Protein AF-A0A212CEM4-F1 (afdb_monomer_lite)

pLDDT: mean 80.7, std 15.98, range [30.23, 95.88]

Sequence (208 aa):
YLFATYIAPSATLDIGLQQEKKREIYMKIPPPFEDLFDAAEEYILLLLLEPWTKMIKSDQVAYRKVELVEETRQLDSTYLRKLQALHKETVFKKAEDTTCEIGTGISPLPHVSKKTEYWNMVPEEYRHFNFNELLNNKLEFEHFRQFLEAHSSSMDLMCWTDIEQFRRITYRDRKQREAKSIYIKNKYLNKKYFFGPNSPASVSQQDQ

Foldseek 3Di:
DCLQQAQDPPHPNHPPQDPVLSVQLVVCVVVPDPCSCVSVVVSVCVVVVVVVVVVVVVVVVVVVPDDPDDDPDDPPDPVVVVVVVVVVVVVVVVVVPPDDDDDDDDDPDPVPPVVVVVLVVDPPVCNPPDVVNCVVDPVSVVVVLVVCVVVVNNLVVVLVVLVVVLVPDDPVPVVVNVVSVVVSCVSAVDCVECVDPPHPDDPVRSVD

InterPro domains:
  IPR016137 RGS domain [PF00615] (130-191)
  IPR016137 RGS domain [PS50132] (130-189)
  IPR036305 RGS domain superfamily [SSF48097] (2-59)
  IPR036305 RGS domain superfamily [SSF48097] (128-206)
  IPR042651 Regulator of G-protein signaling 22 [PTHR46583] (1-208)
  IPR044926 RGS, subdomain 2 [G3DSA:1.10.167.10] (109-208)

Organism: Cervus elaphus hippelaphus (NCBI:txid46360)

Structure (mmCIF, N/CA/C/O backbone):
data_AF-A0A212CEM4-F1
#
_entry.id   AF-A0A212CEM4-F1
#
loop_
_atom_site.group_PDB
_atom_site.id
_atom_site.type_symbol
_atom_site.label_atom_id
_atom_site.label_alt_id
_atom_site.label_comp_id
_atom_site.label_asym_id
_atom_site.label_entity_id
_atom_site.label_seq_id
_atom_site.pdbx_PDB_ins_code
_atom_site.Cartn_x
_atom_site.Cartn_y
_atom_site.Cartn_z
_atom_site.occupancy
_atom_site.B_iso_or_equiv
_atom_site.auth_seq_id
_atom_site.auth_comp_id
_atom_site.auth_asym_id
_atom_site.auth_atom_id
_atom_site.pdbx_PDB_model_num
ATOM 1 N N . TYR A 1 1 ? -12.930 15.207 23.885 1.00 81.62 1 TYR A N 1
ATOM 2 C CA . TYR A 1 1 ? -13.939 15.274 22.807 1.00 81.62 1 TYR A CA 1
ATOM 3 C C . TYR A 1 1 ? -14.682 13.945 22.678 1.00 81.62 1 TYR A C 1
ATOM 5 O O . TYR A 1 1 ? -15.837 13.911 23.069 1.00 81.62 1 TYR A O 1
ATOM 13 N N . LEU A 1 2 ? -14.016 12.844 22.288 1.00 89.38 2 LEU A N 1
ATOM 14 C CA . LEU A 1 2 ? -14.616 11.499 22.149 1.00 89.38 2 LEU A CA 1
ATOM 15 C C . LEU A 1 2 ? -15.500 11.069 23.331 1.00 89.38 2 LEU A C 1
ATOM 17 O O . LEU A 1 2 ? -16.671 10.756 23.135 1.00 89.38 2 LEU A O 1
ATOM 21 N N . PHE A 1 3 ? -14.969 11.136 24.558 1.00 90.00 3 PHE A N 1
ATOM 22 C CA . PHE A 1 3 ? -15.723 10.756 25.753 1.00 90.00 3 PHE A CA 1
ATOM 23 C C . PHE A 1 3 ? -17.047 11.527 25.889 1.00 90.00 3 PHE A C 1
ATOM 25 O O . PHE A 1 3 ? -18.098 10.917 26.022 1.00 90.00 3 PHE A O 1
ATOM 32 N N . ALA A 1 4 ? -17.022 12.858 25.795 1.00 91.88 4 ALA A N 1
ATOM 33 C CA . ALA A 1 4 ? -18.210 13.694 25.983 1.00 91.88 4 ALA A CA 1
ATOM 34 C C . ALA A 1 4 ? -19.277 13.492 24.893 1.00 91.88 4 ALA A C 1
ATOM 36 O O . ALA A 1 4 ? -20.466 13.585 25.178 1.00 91.88 4 ALA A O 1
ATOM 37 N N . THR A 1 5 ? -18.857 13.225 23.656 1.00 93.44 5 THR A N 1
ATOM 38 C CA . THR A 1 5 ? -19.769 13.123 22.510 1.00 93.44 5 THR A CA 1
ATOM 39 C C . THR A 1 5 ? -20.410 11.744 22.377 1.00 93.44 5 THR A C 1
ATOM 41 O O . THR A 1 5 ? -21.567 11.680 21.972 1.00 93.44 5 THR A O 1
ATOM 44 N N . TYR A 1 6 ? -19.686 10.673 22.727 1.00 93.38 6 TYR A N 1
ATOM 45 C CA . TYR A 1 6 ? -20.083 9.296 22.393 1.00 93.38 6 TYR A CA 1
ATOM 46 C C . TYR A 1 6 ? -20.185 8.335 23.587 1.00 93.38 6 TYR A C 1
ATOM 48 O O . TYR A 1 6 ? -20.784 7.274 23.448 1.00 93.38 6 TYR A O 1
ATOM 56 N N . ILE A 1 7 ? -19.581 8.651 24.740 1.00 92.12 7 ILE A N 1
ATOM 57 C CA . ILE A 1 7 ? -19.388 7.681 25.842 1.00 92.12 7 ILE A CA 1
ATOM 58 C C . ILE A 1 7 ? -20.007 8.168 27.153 1.00 92.12 7 ILE A C 1
ATOM 60 O O . ILE A 1 7 ? -20.498 7.362 27.942 1.00 92.12 7 ILE A O 1
ATOM 64 N N . ALA A 1 8 ? -19.985 9.475 27.410 1.00 90.50 8 ALA A N 1
ATOM 65 C CA . ALA A 1 8 ? -20.529 10.062 28.621 1.00 90.50 8 ALA A CA 1
ATOM 66 C C . ALA A 1 8 ? -22.009 9.669 28.798 1.00 90.50 8 ALA A C 1
ATOM 68 O O . ALA A 1 8 ? -22.726 9.537 27.810 1.00 90.50 8 ALA A O 1
ATOM 69 N N . PRO A 1 9 ? -22.512 9.539 30.038 1.00 84.88 9 PRO A N 1
ATOM 70 C CA . PRO A 1 9 ? -23.913 9.175 30.277 1.00 84.88 9 PRO A CA 1
ATOM 71 C C . PRO A 1 9 ? -24.939 10.115 29.620 1.00 84.88 9 PRO A C 1
ATOM 73 O O . PRO A 1 9 ? -26.068 9.712 29.374 1.00 84.88 9 PRO A O 1
ATOM 76 N N . SER A 1 10 ? -24.541 11.357 29.332 1.00 86.19 10 SER A N 1
ATOM 77 C CA . SER A 1 10 ? -25.356 12.378 28.659 1.00 86.19 10 SER A CA 1
ATOM 78 C C . SER A 1 10 ? -24.856 12.690 27.240 1.00 86.19 10 SER A C 1
ATOM 80 O O . SER A 1 10 ? -25.072 13.792 26.737 1.00 86.19 10 SER A O 1
ATOM 82 N N . ALA A 1 11 ? -24.122 11.763 26.622 1.00 91.38 11 ALA A N 1
ATOM 83 C CA . ALA A 1 11 ? -23.600 11.908 25.271 1.00 91.38 11 ALA A CA 1
ATOM 84 C C . ALA A 1 11 ? -24.742 12.065 24.256 1.00 91.38 11 ALA A C 1
ATOM 86 O O . ALA A 1 11 ? -25.707 11.303 24.257 1.00 91.38 11 ALA A O 1
ATOM 87 N N . THR A 1 12 ? -24.623 13.047 23.361 1.00 92.00 12 THR A N 1
ATOM 88 C CA . THR A 1 12 ? -25.621 13.291 22.307 1.00 92.00 12 THR A CA 1
ATOM 89 C C . THR A 1 12 ? -25.618 12.209 21.233 1.00 92.00 12 THR A C 1
ATOM 91 O O . THR A 1 12 ? -26.638 11.989 20.588 1.00 92.00 12 THR A O 1
ATOM 94 N N . LEU A 1 13 ? -24.478 11.545 21.036 1.00 92.31 13 LEU A N 1
ATOM 95 C CA . LEU A 1 13 ? -24.280 10.460 20.079 1.00 92.31 13 LEU A CA 1
ATOM 96 C C . LEU A 1 13 ? -23.829 9.194 20.820 1.00 92.31 13 LEU A C 1
ATOM 98 O O . LEU A 1 13 ? -22.853 8.560 20.431 1.00 92.31 13 LEU A O 1
ATOM 102 N N . ASP A 1 14 ? -24.495 8.862 21.929 1.00 91.94 14 ASP A N 1
ATOM 103 C CA . ASP A 1 14 ? -24.143 7.695 22.739 1.00 91.94 14 ASP A CA 1
ATOM 104 C C . ASP A 1 14 ? -24.150 6.409 21.900 1.00 91.94 14 ASP A C 1
ATOM 106 O O . ASP A 1 14 ? -25.160 6.043 21.299 1.00 91.94 14 ASP A O 1
ATOM 110 N N . ILE A 1 15 ? -23.016 5.707 21.887 1.00 92.06 15 ILE A N 1
ATOM 111 C CA . ILE A 1 15 ? -22.874 4.432 21.175 1.00 92.06 15 ILE A CA 1
ATOM 112 C C . ILE A 1 15 ? -23.587 3.281 21.899 1.00 92.06 15 ILE A C 1
ATOM 114 O O . ILE A 1 15 ? -23.760 2.208 21.329 1.00 92.06 15 ILE A O 1
ATOM 118 N N . GLY A 1 16 ? -24.007 3.480 23.152 1.00 91.19 16 GLY A N 1
ATOM 119 C CA . GLY A 1 16 ? -24.681 2.462 23.960 1.00 91.19 16 GLY A CA 1
ATOM 120 C C . GLY A 1 16 ? -23.717 1.491 24.645 1.00 91.19 16 GLY A C 1
ATOM 121 O O . GLY A 1 16 ? -24.091 0.360 24.942 1.00 91.19 16 GLY A O 1
ATOM 122 N N . LEU A 1 17 ? -22.470 1.910 24.887 1.00 92.44 17 LEU A N 1
ATOM 123 C CA . LEU A 1 17 ? -21.482 1.108 25.613 1.00 92.44 17 LEU A CA 1
ATOM 124 C C . LEU A 1 17 ? -21.974 0.793 27.041 1.00 92.44 17 LEU A C 1
ATOM 126 O O . LEU A 1 17 ? -22.608 1.636 27.681 1.00 92.44 17 LEU A O 1
ATOM 130 N N . GLN A 1 18 ? -21.646 -0.396 27.558 1.00 92.19 18 GLN A N 1
ATOM 131 C CA . GLN A 1 18 ? -21.985 -0.800 28.928 1.00 92.19 18 GLN A CA 1
ATOM 132 C C . GLN A 1 18 ? -21.497 0.219 29.968 1.00 92.19 18 GLN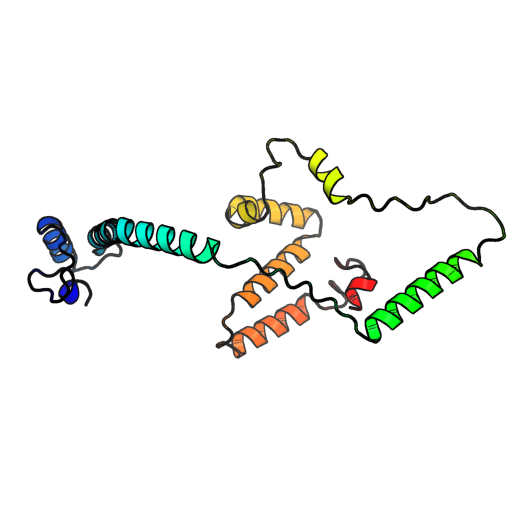 A C 1
ATOM 134 O O . GLN A 1 18 ? -20.394 0.763 29.867 1.00 92.19 18 GLN A O 1
ATOM 139 N N . GLN A 1 19 ? -22.318 0.462 30.990 1.00 90.56 19 GLN A N 1
ATOM 140 C CA . GLN A 1 19 ? -22.083 1.527 31.965 1.00 90.56 19 GLN A CA 1
ATOM 141 C C . GLN A 1 19 ? -20.821 1.295 32.807 1.00 90.56 19 GLN A C 1
ATOM 143 O O . GLN A 1 19 ? -20.199 2.249 33.274 1.00 90.56 19 GLN A O 1
ATOM 148 N N . GLU A 1 20 ? -20.434 0.040 32.996 1.00 91.62 20 GLU A N 1
ATOM 149 C CA . GLU A 1 20 ? -19.212 -0.388 33.675 1.00 91.62 20 GLU A CA 1
ATOM 150 C C . GLU A 1 20 ? -17.989 0.061 32.868 1.00 91.62 20 GLU A C 1
ATOM 152 O O . GLU A 1 20 ? -17.163 0.820 33.374 1.00 91.62 20 GLU A O 1
ATOM 157 N N . LYS A 1 21 ? -17.956 -0.269 31.569 1.00 90.19 21 LYS A N 1
ATOM 158 C CA . LYS A 1 21 ? -16.903 0.161 30.637 1.00 90.19 21 LYS A CA 1
ATOM 159 C C . LYS A 1 21 ? -16.832 1.690 30.522 1.00 90.19 21 LYS A C 1
ATOM 161 O O . LYS A 1 21 ? -15.750 2.265 30.547 1.00 90.19 21 LYS A O 1
ATOM 166 N N . LYS A 1 22 ? -17.976 2.387 30.482 1.00 92.44 22 LYS A N 1
ATOM 167 C CA . LYS A 1 22 ? -18.019 3.866 30.497 1.00 92.44 22 LYS A CA 1
ATOM 168 C C . LYS A 1 22 ? -17.355 4.459 31.747 1.00 92.44 22 LYS A C 1
ATOM 170 O O . LYS A 1 22 ? -16.655 5.469 31.650 1.00 92.44 22 LYS A O 1
ATOM 175 N N . ARG A 1 23 ? -17.561 3.841 32.918 1.00 91.12 23 ARG A N 1
ATOM 176 C CA . ARG A 1 23 ? -16.929 4.259 34.181 1.00 91.12 23 ARG A CA 1
ATOM 177 C C . ARG A 1 23 ? -15.428 3.994 34.187 1.00 91.12 23 ARG A C 1
ATOM 179 O O . ARG A 1 23 ? -14.684 4.860 34.633 1.00 91.12 23 ARG A O 1
ATOM 186 N N . GLU A 1 24 ? -14.987 2.845 33.687 1.00 91.06 24 GLU A N 1
ATOM 187 C CA . GLU A 1 24 ? -13.560 2.518 33.573 1.00 91.06 24 GLU A CA 1
ATOM 188 C C . GLU A 1 24 ? -12.814 3.544 32.722 1.00 91.06 24 GLU A C 1
ATOM 190 O O . GLU A 1 24 ? -11.786 4.069 33.153 1.00 91.06 24 GLU A O 1
ATOM 195 N N . ILE A 1 25 ? -13.383 3.897 31.565 1.00 91.31 25 ILE A N 1
ATOM 196 C CA . ILE A 1 25 ? -12.843 4.943 30.694 1.00 91.31 25 ILE A CA 1
ATOM 197 C C . ILE A 1 25 ? -12.764 6.262 31.466 1.00 91.31 25 ILE A C 1
ATOM 199 O O . ILE A 1 25 ? -11.706 6.878 31.494 1.00 91.31 25 ILE A O 1
ATOM 203 N N . TYR A 1 26 ? -13.835 6.672 32.157 1.00 91.44 26 TYR A N 1
ATOM 204 C CA . TYR A 1 26 ? -13.850 7.919 32.932 1.00 91.44 26 TYR A CA 1
ATOM 205 C C . TYR A 1 26 ? -12.738 7.990 33.992 1.00 91.44 26 TYR A C 1
ATOM 207 O O . TYR A 1 26 ? -12.068 9.016 34.108 1.00 91.44 26 TYR A O 1
ATOM 215 N N . MET A 1 27 ? -12.506 6.902 34.735 1.00 90.31 27 MET A N 1
ATOM 216 C CA . MET A 1 27 ? -11.481 6.852 35.788 1.00 90.31 27 MET A CA 1
ATOM 217 C C . MET A 1 27 ? -10.053 6.919 35.240 1.00 90.31 27 MET A C 1
ATOM 219 O O . MET A 1 27 ? -9.159 7.397 35.933 1.00 90.31 27 MET A O 1
ATOM 223 N N . LYS A 1 28 ? -9.841 6.468 34.000 1.00 89.19 28 LYS A N 1
ATOM 224 C CA . LYS A 1 28 ? -8.539 6.472 33.321 1.00 89.19 28 LYS A CA 1
ATOM 225 C C . LYS A 1 28 ? -8.299 7.718 32.457 1.00 89.19 28 LYS A C 1
ATOM 227 O O . LYS A 1 28 ? -7.264 7.811 31.808 1.00 89.19 28 LYS A O 1
ATOM 232 N N . ILE A 1 29 ? -9.220 8.690 32.432 1.00 87.50 29 ILE A N 1
ATOM 233 C CA . ILE A 1 29 ? -9.024 9.943 31.676 1.00 87.50 29 ILE A CA 1
ATOM 234 C C . ILE A 1 29 ? -7.773 10.712 32.150 1.00 87.50 29 ILE A C 1
ATOM 236 O O . ILE A 1 29 ? -7.103 11.291 31.295 1.00 87.50 29 ILE A O 1
ATOM 240 N N . PRO A 1 30 ? -7.429 10.757 33.454 1.00 86.25 30 PRO A N 1
ATOM 241 C CA . PRO A 1 30 ? -6.207 11.399 33.929 1.00 86.25 30 PRO A CA 1
ATOM 242 C C . PRO A 1 30 ? -5.237 10.410 34.627 1.00 86.25 30 PRO A C 1
ATOM 244 O O . PRO A 1 30 ? -5.537 9.971 35.738 1.00 86.25 30 PRO A O 1
ATOM 247 N N . PRO A 1 31 ? -4.036 10.130 34.073 1.00 82.25 31 PRO A N 1
ATOM 248 C CA . PRO A 1 31 ? -3.546 10.518 32.748 1.00 82.25 31 PRO A CA 1
ATOM 249 C C . PRO A 1 31 ? -4.112 9.606 31.643 1.00 82.25 31 PRO A C 1
ATOM 251 O O . PRO A 1 31 ? -4.255 8.405 31.867 1.00 82.25 31 PRO A O 1
ATOM 254 N N . PRO A 1 32 ? -4.393 10.143 30.443 1.00 84.56 32 PRO A N 1
ATOM 255 C CA . PRO A 1 32 ? -4.907 9.337 29.349 1.00 84.56 32 PRO A CA 1
ATOM 256 C C . PRO A 1 32 ? -3.764 8.542 28.714 1.00 84.56 32 PRO A C 1
ATOM 258 O O . PRO A 1 32 ? -2.777 9.120 28.252 1.00 84.56 32 PRO A O 1
ATOM 261 N N . PHE A 1 33 ? -3.912 7.223 28.683 1.00 87.75 33 PHE A N 1
ATOM 262 C CA . PHE A 1 33 ? -3.033 6.319 27.945 1.00 87.75 33 PHE A CA 1
ATOM 263 C C . PHE A 1 33 ? -3.646 5.965 26.584 1.00 87.75 33 PHE A C 1
ATOM 265 O O . PHE A 1 33 ? -4.779 6.345 26.283 1.00 87.75 33 PHE A O 1
ATOM 272 N N . GLU A 1 34 ? -2.868 5.304 25.731 1.00 88.94 34 GLU A N 1
ATOM 273 C CA . GLU A 1 34 ? -3.289 4.957 24.369 1.00 88.94 34 GLU A CA 1
ATOM 274 C C . GLU A 1 34 ? -4.463 3.963 24.357 1.00 88.94 34 GLU A C 1
ATOM 276 O O . GLU A 1 34 ? -5.403 4.160 23.594 1.00 88.94 34 GLU A O 1
ATOM 281 N N . ASP A 1 35 ? -4.491 3.034 25.315 1.00 91.69 35 ASP A N 1
ATOM 282 C CA . ASP A 1 35 ? -5.512 1.992 25.500 1.00 91.69 35 ASP A CA 1
ATOM 283 C C . ASP A 1 35 ? -6.837 2.498 26.109 1.00 91.69 35 ASP A C 1
ATOM 285 O O . ASP A 1 35 ? -7.747 1.727 26.433 1.00 91.69 35 ASP A O 1
ATOM 289 N N . LEU A 1 36 ? -6.971 3.814 26.317 1.00 92.19 36 LEU A N 1
ATOM 290 C CA . LEU A 1 36 ? -8.094 4.412 27.043 1.00 92.19 36 LEU A CA 1
ATOM 291 C C . LEU A 1 36 ? -9.457 4.108 26.401 1.00 92.19 36 LEU A C 1
ATOM 293 O O . LEU A 1 36 ? -10.462 4.055 27.111 1.00 92.19 36 LEU A O 1
ATOM 297 N N . PHE A 1 37 ? -9.512 3.945 25.078 1.00 94.12 37 PHE A N 1
ATOM 298 C CA . PHE A 1 37 ? -10.762 3.770 24.334 1.00 94.12 37 PHE A CA 1
ATOM 299 C C . PHE A 1 37 ? -10.908 2.402 23.661 1.00 94.12 37 PHE A C 1
ATOM 301 O O . PHE A 1 37 ? -11.927 2.189 23.006 1.00 94.12 37 PHE A O 1
ATOM 308 N N . ASP A 1 38 ? -9.993 1.457 23.886 1.00 93.44 38 ASP A N 1
ATOM 309 C CA . ASP A 1 38 ? -10.001 0.126 23.255 1.00 93.44 38 ASP A CA 1
ATOM 310 C C . ASP A 1 38 ? -11.337 -0.594 23.440 1.00 93.44 38 ASP A C 1
ATOM 312 O O . ASP A 1 38 ? -11.917 -1.141 22.507 1.00 93.44 38 ASP A O 1
ATOM 316 N N . ALA A 1 39 ? -11.897 -0.521 24.648 1.00 90.56 39 ALA A N 1
ATOM 317 C CA . ALA A 1 39 ? -13.174 -1.151 24.961 1.00 90.56 39 ALA A CA 1
ATOM 318 C C . ALA A 1 39 ? -14.362 -0.528 24.201 1.00 90.56 39 ALA A C 1
ATOM 320 O O . ALA A 1 39 ? -15.364 -1.205 23.956 1.00 90.56 39 ALA A O 1
ATOM 321 N N . ALA A 1 40 ? -14.278 0.763 23.864 1.00 93.31 40 ALA A N 1
ATOM 322 C CA . ALA A 1 40 ? -15.270 1.455 23.047 1.00 93.31 40 ALA A CA 1
ATOM 323 C C . ALA A 1 40 ? -15.052 1.177 21.551 1.00 93.31 40 ALA A C 1
ATOM 325 O O . ALA A 1 40 ? -16.028 1.019 20.817 1.00 93.31 40 ALA A O 1
ATOM 326 N N . GLU A 1 41 ? -13.793 1.078 21.117 1.00 93.88 41 GLU A N 1
ATOM 327 C CA . GLU A 1 41 ? -13.411 0.693 19.758 1.00 93.88 41 GLU A CA 1
ATOM 328 C C . GLU A 1 41 ? -13.882 -0.727 19.423 1.00 93.88 41 GLU A C 1
ATOM 330 O O . GLU A 1 41 ? -14.602 -0.936 18.448 1.00 93.88 41 GLU A O 1
ATOM 335 N N . GLU A 1 42 ? -13.563 -1.702 20.270 1.00 94.06 42 GLU A N 1
ATOM 336 C CA . GLU A 1 42 ? -14.000 -3.088 20.099 1.00 94.06 42 GLU A CA 1
ATOM 337 C C . GLU A 1 42 ? -15.529 -3.166 19.966 1.00 94.06 42 GLU A C 1
ATOM 339 O O . GLU A 1 42 ? -16.069 -3.832 19.080 1.00 94.06 42 GLU A O 1
ATOM 344 N N . TYR A 1 43 ? -16.243 -2.424 20.813 1.00 94.00 43 TYR A N 1
ATOM 345 C CA . TYR A 1 43 ? -17.697 -2.403 20.798 1.00 94.00 43 TYR A CA 1
ATOM 346 C C . TYR A 1 43 ? -18.271 -1.796 19.510 1.00 94.00 43 TYR A C 1
ATOM 348 O O . TYR A 1 43 ? -19.197 -2.370 18.931 1.00 94.00 43 TYR A O 1
ATOM 356 N N . ILE A 1 44 ? -17.722 -0.680 19.014 1.00 93.38 44 ILE A N 1
ATOM 357 C CA . ILE A 1 44 ? -18.210 -0.097 17.757 1.00 93.38 44 ILE A CA 1
ATOM 358 C C . ILE A 1 44 ? -17.893 -1.001 16.559 1.00 93.38 44 ILE A C 1
ATOM 360 O O . ILE A 1 44 ? -18.719 -1.122 15.657 1.00 93.38 44 ILE A O 1
ATOM 364 N N . LEU A 1 45 ? -16.754 -1.700 16.567 1.00 94.56 45 LEU A N 1
ATOM 365 C CA . LEU A 1 45 ? -16.411 -2.667 15.523 1.00 94.56 45 LEU A CA 1
ATOM 366 C C . LEU A 1 45 ? -17.399 -3.839 15.489 1.00 94.56 45 LEU A C 1
ATOM 368 O O . LEU A 1 45 ? -17.843 -4.231 14.409 1.00 94.56 45 LEU A O 1
ATOM 372 N N . LEU A 1 46 ? -17.810 -4.349 16.654 1.00 93.50 46 LEU A N 1
ATOM 373 C CA . LEU A 1 46 ? -18.845 -5.382 16.749 1.00 93.50 46 LEU A CA 1
ATOM 374 C C . LEU A 1 46 ? -20.195 -4.896 16.206 1.00 93.50 46 LEU A C 1
ATOM 376 O O . LEU A 1 46 ? -20.842 -5.618 15.447 1.00 93.50 46 LEU A O 1
ATOM 380 N N . LEU A 1 47 ? -20.601 -3.666 16.540 1.00 92.56 47 LEU A N 1
ATOM 381 C CA . LEU A 1 47 ? -21.838 -3.068 16.025 1.00 92.56 47 LEU A CA 1
ATOM 382 C C . LEU A 1 47 ? -21.814 -2.888 14.501 1.00 92.56 47 LEU A C 1
ATOM 384 O O . LEU A 1 47 ? -22.824 -3.107 13.833 1.00 92.56 47 LEU A O 1
ATOM 388 N N . LEU A 1 48 ? -20.670 -2.485 13.943 1.00 94.94 48 LEU A N 1
ATOM 389 C CA . LEU A 1 48 ? -20.520 -2.217 12.512 1.00 94.94 48 LEU A CA 1
ATOM 390 C C . LEU A 1 48 ? -20.357 -3.486 11.671 1.00 94.94 48 LEU A C 1
ATOM 392 O O . LEU A 1 48 ? -20.628 -3.445 10.469 1.00 94.94 48 LEU A O 1
ATOM 396 N N . LEU A 1 49 ? -19.968 -4.611 12.274 1.00 94.31 49 LEU A N 1
ATOM 397 C CA . LEU A 1 49 ? -19.675 -5.853 11.562 1.00 94.31 49 LEU A CA 1
ATOM 398 C C . LEU A 1 49 ? -20.868 -6.364 10.743 1.00 94.31 49 LEU A C 1
ATOM 400 O O . LEU A 1 49 ? -20.716 -6.720 9.570 1.00 94.31 49 LEU A O 1
ATOM 404 N N . GLU A 1 50 ? -22.061 -6.403 11.336 1.00 91.81 50 GLU A N 1
ATOM 405 C CA . GLU A 1 50 ? -23.252 -6.913 10.654 1.00 91.81 50 GLU A CA 1
ATOM 406 C C . GLU A 1 50 ? -23.720 -5.979 9.514 1.00 91.81 50 GLU A C 1
ATOM 408 O O . GLU A 1 50 ? -23.877 -6.473 8.389 1.00 91.81 50 GLU A O 1
ATOM 413 N N . PRO A 1 51 ? -23.896 -4.655 9.720 1.00 94.81 51 PRO A N 1
ATOM 414 C CA . PRO A 1 51 ? -24.197 -3.712 8.641 1.00 94.81 51 PRO A CA 1
ATOM 415 C C . PRO A 1 51 ? -23.170 -3.746 7.508 1.00 94.81 51 PRO A C 1
ATOM 417 O O . PRO A 1 51 ? -23.550 -3.808 6.339 1.00 94.81 51 PRO A O 1
ATOM 420 N N . TRP A 1 52 ? -21.879 -3.772 7.845 1.00 94.88 52 TRP A N 1
ATOM 421 C CA . TRP A 1 52 ? -20.790 -3.861 6.877 1.00 94.88 52 TRP A CA 1
ATOM 422 C C . TRP A 1 52 ? -20.880 -5.142 6.044 1.00 94.88 52 TRP A C 1
ATOM 424 O O . TRP A 1 52 ? -20.827 -5.102 4.816 1.00 94.88 52 TRP A O 1
ATOM 434 N N . THR A 1 53 ? -21.115 -6.283 6.695 1.00 94.12 53 THR A N 1
ATOM 435 C CA . THR A 1 53 ? -21.281 -7.573 6.013 1.00 94.12 53 THR A CA 1
ATOM 436 C C . THR A 1 53 ? -22.497 -7.568 5.083 1.00 94.12 53 THR A C 1
ATOM 438 O O . THR A 1 53 ? -22.430 -8.100 3.972 1.00 94.12 53 THR A O 1
ATOM 441 N N . LYS A 1 54 ? -23.616 -6.964 5.504 1.00 94.75 54 LYS A N 1
ATOM 442 C CA . LYS A 1 54 ? -24.812 -6.803 4.659 1.00 94.75 54 LYS A CA 1
ATOM 443 C C . LYS A 1 54 ? -24.523 -5.914 3.449 1.00 94.75 54 LYS A C 1
ATOM 445 O O . LYS A 1 54 ? -24.904 -6.278 2.337 1.00 94.75 54 LYS A O 1
ATOM 450 N N . MET A 1 55 ? -23.818 -4.804 3.653 1.00 95.06 55 MET A N 1
ATOM 451 C CA . MET A 1 55 ? -23.420 -3.884 2.589 1.00 95.06 55 MET A CA 1
ATOM 452 C C . MET A 1 55 ? -22.514 -4.574 1.565 1.00 95.06 55 MET A C 1
ATOM 454 O O . MET A 1 55 ? -22.836 -4.559 0.383 1.00 95.06 55 MET A O 1
ATOM 458 N N . ILE A 1 56 ? -21.472 -5.292 2.004 1.00 93.06 56 ILE A N 1
ATOM 459 C CA . ILE A 1 56 ? -20.593 -6.061 1.105 1.00 93.06 56 ILE A CA 1
ATOM 460 C C . ILE A 1 56 ? -21.384 -7.075 0.279 1.00 93.06 56 ILE A C 1
ATOM 462 O O . ILE A 1 56 ? -21.164 -7.200 -0.924 1.00 93.06 56 ILE A O 1
ATOM 466 N N . LYS A 1 57 ? -22.308 -7.816 0.903 1.00 92.94 57 LYS A N 1
ATOM 467 C CA . LYS A 1 57 ? -23.137 -8.794 0.183 1.00 92.94 57 LYS A CA 1
ATOM 468 C C . LYS A 1 57 ? -24.016 -8.114 -0.869 1.00 92.94 57 LYS A C 1
ATOM 470 O O . LYS A 1 57 ? -24.127 -8.625 -1.981 1.00 92.94 57 LYS A O 1
ATOM 475 N N . SER A 1 58 ? -24.613 -6.970 -0.532 1.00 91.62 58 SER A N 1
ATOM 476 C CA . SER A 1 58 ? -25.408 -6.165 -1.466 1.00 91.62 58 SER A CA 1
ATOM 477 C C . SER A 1 58 ? -24.563 -5.675 -2.644 1.00 91.62 58 SER A C 1
ATOM 479 O O . SER A 1 58 ? -24.937 -5.876 -3.800 1.00 91.62 58 SER A O 1
ATOM 481 N N . ASP A 1 59 ? -23.393 -5.111 -2.359 1.00 90.75 59 ASP A N 1
ATOM 482 C CA . ASP A 1 59 ? -22.458 -4.603 -3.361 1.00 90.75 59 ASP A CA 1
ATOM 483 C C . ASP A 1 59 ? -21.947 -5.715 -4.274 1.00 90.75 59 ASP A C 1
ATOM 485 O O . ASP A 1 59 ? -21.928 -5.562 -5.491 1.00 90.75 59 ASP A O 1
ATOM 489 N N . GLN A 1 60 ? -21.609 -6.882 -3.725 1.00 87.62 60 GLN A N 1
ATOM 490 C CA . GLN A 1 60 ? -21.181 -8.027 -4.524 1.00 87.62 60 GLN A CA 1
ATOM 491 C C . GLN A 1 60 ? -22.270 -8.465 -5.514 1.00 87.62 60 GLN A C 1
ATOM 493 O O . GLN A 1 60 ? -21.967 -8.804 -6.659 1.00 87.62 60 GLN A O 1
ATOM 498 N N . VAL A 1 61 ? -23.540 -8.450 -5.097 1.00 87.19 61 VAL A N 1
ATOM 499 C CA . VAL A 1 61 ? -24.672 -8.743 -5.987 1.00 87.19 61 VAL A CA 1
ATOM 500 C C . VAL A 1 61 ? -24.847 -7.645 -7.036 1.00 87.19 61 VAL A C 1
ATOM 502 O O . VAL A 1 61 ? -25.147 -7.962 -8.185 1.00 87.19 61 VAL A O 1
ATOM 505 N N . ALA A 1 62 ? -24.652 -6.375 -6.676 1.00 84.62 62 ALA A N 1
ATOM 506 C CA . ALA A 1 62 ? -24.733 -5.256 -7.610 1.00 84.62 62 ALA A CA 1
ATOM 507 C C . ALA A 1 62 ? -23.615 -5.307 -8.664 1.00 84.62 62 ALA A C 1
ATOM 509 O O . ALA A 1 62 ? -23.900 -5.237 -9.857 1.00 84.62 62 ALA A O 1
ATOM 510 N N . TYR A 1 63 ? -22.364 -5.519 -8.252 1.00 78.75 63 TYR A N 1
ATOM 511 C CA . TYR A 1 63 ? -21.217 -5.574 -9.158 1.00 78.75 63 TYR A CA 1
ATOM 512 C C . TYR A 1 63 ? -21.247 -6.787 -10.087 1.00 78.75 63 TYR A C 1
ATOM 514 O O . TYR A 1 63 ? -20.847 -6.669 -11.238 1.00 78.75 63 TYR A O 1
ATOM 522 N N . ARG A 1 64 ? -21.801 -7.929 -9.653 1.00 76.19 64 ARG A N 1
ATOM 523 C CA . ARG A 1 64 ? -22.018 -9.086 -10.544 1.00 76.19 64 ARG A CA 1
ATOM 524 C C . ARG A 1 64 ? -23.014 -8.822 -11.678 1.00 76.19 64 ARG A C 1
ATOM 526 O O . ARG A 1 64 ? -23.046 -9.598 -12.624 1.00 76.19 64 ARG A O 1
ATOM 533 N N . LYS A 1 65 ? -23.846 -7.779 -11.581 1.00 77.19 65 LYS A N 1
ATOM 534 C CA . LYS A 1 65 ? -24.776 -7.379 -12.652 1.00 77.19 65 LYS A CA 1
ATOM 535 C C . LYS A 1 65 ? -24.133 -6.450 -13.678 1.00 77.19 65 LYS A C 1
ATOM 537 O O . LYS A 1 65 ? -24.752 -6.182 -14.703 1.00 77.19 65 LYS A O 1
ATOM 542 N N . VAL A 1 66 ? -22.940 -5.933 -13.396 1.00 71.81 66 VAL A N 1
ATOM 543 C CA . VAL A 1 66 ? -22.198 -5.101 -14.337 1.00 71.81 66 VAL A CA 1
ATOM 544 C C . VAL A 1 66 ? -21.378 -6.033 -15.215 1.00 71.81 66 VAL A C 1
ATOM 546 O O . VAL A 1 66 ? -20.554 -6.802 -14.724 1.00 71.81 66 VAL A O 1
ATOM 549 N N . GLU A 1 67 ? -21.643 -5.994 -16.515 1.00 68.44 67 GLU A N 1
ATOM 550 C CA . GLU A 1 67 ? -20.886 -6.758 -17.497 1.00 68.44 67 GLU A CA 1
ATOM 551 C C . GLU A 1 67 ? -19.431 -6.265 -17.496 1.00 68.44 67 GLU A C 1
ATOM 553 O O . GLU A 1 67 ? -19.166 -5.063 -17.593 1.00 68.44 67 GLU A O 1
ATOM 558 N N . LEU A 1 68 ? -18.481 -7.186 -17.318 1.00 68.62 68 LEU A N 1
ATOM 559 C CA . LEU A 1 68 ? -17.058 -6.867 -17.361 1.00 68.62 68 LEU A CA 1
ATOM 560 C C . LEU A 1 68 ? -16.689 -6.554 -18.818 1.00 68.62 68 LEU A C 1
ATOM 562 O O . LEU A 1 68 ? -16.489 -7.460 -19.622 1.00 68.62 68 LEU A O 1
ATOM 566 N N . VAL A 1 69 ? -16.625 -5.271 -19.171 1.00 73.69 69 VAL A N 1
ATOM 567 C CA . VAL A 1 69 ? -16.172 -4.843 -20.500 1.00 73.69 69 VAL A CA 1
ATOM 568 C C . VAL A 1 69 ? -14.648 -4.774 -20.496 1.00 73.69 69 VAL A C 1
ATOM 570 O O . VAL A 1 69 ? -14.053 -3.814 -20.004 1.00 73.69 69 VAL A O 1
ATOM 573 N N . GLU A 1 70 ? -14.006 -5.800 -21.047 1.00 69.94 70 GLU A N 1
ATOM 574 C CA . GLU A 1 70 ? -12.577 -5.767 -21.353 1.00 69.94 70 GLU A CA 1
ATOM 575 C C . GLU A 1 70 ? -12.349 -4.949 -22.631 1.00 69.94 70 GLU A C 1
ATOM 577 O O . GLU A 1 70 ? -12.588 -5.402 -23.749 1.00 69.94 70 GLU A O 1
ATOM 582 N N . GLU A 1 71 ? -11.897 -3.706 -22.477 1.00 67.69 71 GLU A N 1
ATOM 583 C CA . GLU A 1 71 ? -11.539 -2.854 -23.609 1.00 67.69 71 GLU A CA 1
ATOM 584 C C . GLU A 1 71 ? -10.077 -3.110 -24.006 1.00 67.69 71 GLU A C 1
ATOM 586 O O . GLU A 1 71 ? -9.141 -2.509 -23.471 1.00 67.69 71 GLU A O 1
ATOM 591 N N . THR A 1 72 ? -9.847 -4.005 -24.969 1.00 65.50 72 THR A N 1
ATOM 592 C CA . THR A 1 72 ? -8.515 -4.166 -25.565 1.00 65.50 72 THR A CA 1
ATOM 593 C C . THR A 1 72 ? -8.231 -3.002 -26.511 1.00 65.50 72 THR A C 1
ATOM 595 O O . THR A 1 72 ? -8.623 -3.014 -27.679 1.00 65.50 72 THR A O 1
ATOM 598 N N . ARG A 1 73 ? -7.530 -1.980 -26.019 1.00 70.31 73 ARG A N 1
ATOM 599 C CA . ARG A 1 73 ? -7.034 -0.881 -26.855 1.00 70.31 73 ARG A CA 1
ATOM 600 C C . ARG A 1 73 ? -5.767 -1.325 -27.576 1.00 70.31 73 ARG A C 1
ATOM 602 O O . ARG A 1 73 ? -4.710 -1.450 -26.962 1.00 70.31 73 ARG A O 1
ATOM 609 N N . GLN A 1 74 ? -5.865 -1.559 -28.881 1.00 65.94 74 GLN A N 1
ATOM 610 C CA . GLN A 1 74 ? -4.681 -1.757 -29.712 1.00 65.94 74 GLN A CA 1
ATOM 611 C C . GLN A 1 74 ? -4.095 -0.399 -30.100 1.00 65.94 74 GLN A C 1
ATOM 613 O O . GLN A 1 74 ? -4.795 0.478 -30.606 1.00 65.94 74 GLN A O 1
ATOM 618 N N . LEU A 1 75 ? -2.798 -0.222 -29.858 1.00 65.94 75 LEU A N 1
ATOM 619 C CA . LEU A 1 75 ? -2.066 0.973 -30.262 1.00 65.94 75 LEU A CA 1
ATOM 620 C C . LEU A 1 75 ? -1.740 0.899 -31.765 1.00 65.94 75 LEU A C 1
ATOM 622 O O . LEU A 1 75 ? -0.600 0.631 -32.130 1.00 65.94 75 LEU A O 1
ATOM 626 N N . ASP A 1 76 ? -2.703 1.145 -32.656 1.00 63.91 76 ASP A N 1
ATOM 627 C CA . ASP A 1 76 ? -2.415 1.286 -34.096 1.00 63.91 76 ASP A CA 1
ATOM 628 C C . ASP A 1 76 ? -1.878 2.694 -34.392 1.00 63.91 76 ASP A C 1
ATOM 630 O O . ASP A 1 76 ? -2.561 3.569 -34.922 1.00 63.91 76 ASP A O 1
ATOM 634 N N . SER A 1 77 ? -0.638 2.949 -33.970 1.00 78.81 77 SER A N 1
ATOM 635 C CA . SER A 1 77 ? 0.071 4.172 -34.341 1.00 78.81 77 SER A CA 1
ATOM 636 C C . SER A 1 77 ? 0.866 3.963 -35.629 1.00 78.81 77 SER A C 1
ATOM 638 O O . SER A 1 77 ? 1.435 2.897 -35.884 1.00 78.81 77 SER A O 1
ATOM 640 N N . THR A 1 78 ? 0.991 5.026 -36.425 1.00 76.19 78 THR A N 1
ATOM 641 C CA . THR A 1 78 ? 1.856 5.041 -37.617 1.00 76.19 78 THR A CA 1
ATOM 642 C C . THR A 1 78 ? 3.307 4.676 -37.280 1.00 76.19 78 THR A C 1
ATOM 644 O O . THR A 1 78 ? 3.995 4.065 -38.098 1.00 76.19 78 THR A O 1
ATOM 647 N N . TYR A 1 79 ? 3.756 4.987 -36.060 1.00 76.00 79 TYR A N 1
ATOM 648 C CA . TYR A 1 79 ? 5.066 4.610 -35.534 1.00 76.00 79 TYR A CA 1
ATOM 649 C C . TYR A 1 79 ? 5.190 3.106 -35.280 1.00 76.00 79 TYR A C 1
ATOM 651 O O . TYR A 1 79 ? 6.193 2.523 -35.685 1.00 76.00 79 TYR A O 1
ATOM 659 N N . LEU A 1 80 ? 4.170 2.457 -34.701 1.00 79.56 80 LEU A N 1
ATOM 660 C CA . LEU A 1 80 ? 4.168 1.003 -34.506 1.00 79.56 80 LEU A CA 1
ATOM 661 C C . LEU A 1 80 ? 4.236 0.272 -35.852 1.00 79.56 80 LEU A C 1
ATOM 663 O O . LEU A 1 80 ? 5.011 -0.668 -36.011 1.00 79.56 80 LEU A O 1
ATOM 667 N N . ARG A 1 81 ? 3.487 0.751 -36.852 1.00 80.81 81 ARG A N 1
ATOM 668 C CA . ARG A 1 81 ? 3.499 0.175 -38.203 1.00 80.81 81 ARG A CA 1
ATOM 669 C C . ARG A 1 81 ? 4.861 0.324 -38.886 1.00 80.81 81 ARG A C 1
ATOM 671 O O . ARG A 1 81 ? 5.331 -0.617 -39.522 1.00 80.81 81 ARG A O 1
ATOM 678 N N . LYS A 1 82 ? 5.527 1.473 -38.714 1.00 82.12 82 LYS A N 1
ATOM 679 C CA . LYS A 1 82 ? 6.910 1.685 -39.180 1.00 82.12 82 LYS A CA 1
ATOM 680 C C . LYS A 1 82 ? 7.901 0.760 -38.471 1.00 82.12 82 LYS A C 1
ATOM 682 O O . LYS A 1 82 ? 8.727 0.149 -39.138 1.00 82.12 82 LYS A O 1
ATOM 687 N N . LEU A 1 83 ? 7.787 0.607 -37.152 1.00 79.62 83 LEU A N 1
ATOM 688 C CA . LEU A 1 83 ? 8.604 -0.323 -36.364 1.00 79.62 83 LEU A CA 1
ATOM 689 C C . LEU A 1 83 ? 8.440 -1.772 -36.838 1.00 79.62 83 LEU A C 1
ATOM 691 O O . LEU A 1 83 ? 9.429 -2.468 -37.048 1.00 79.62 83 LEU A O 1
ATOM 695 N N . GLN A 1 84 ? 7.204 -2.213 -37.076 1.00 82.56 84 GLN A N 1
ATOM 696 C CA . GLN A 1 84 ? 6.928 -3.547 -37.610 1.00 82.56 84 GLN A CA 1
ATOM 697 C C . GLN A 1 84 ? 7.502 -3.743 -39.020 1.00 82.56 84 GLN A C 1
ATOM 699 O O . GLN A 1 84 ? 8.010 -4.823 -39.320 1.00 82.56 84 GLN A O 1
ATOM 704 N N . ALA A 1 85 ? 7.452 -2.719 -39.878 1.00 83.00 85 ALA A N 1
ATOM 705 C CA . ALA A 1 85 ? 8.054 -2.768 -41.210 1.00 83.00 85 ALA A CA 1
ATOM 706 C C . ALA A 1 85 ? 9.588 -2.884 -41.142 1.00 83.00 85 ALA A C 1
ATOM 708 O O . ALA A 1 85 ? 10.153 -3.764 -41.786 1.00 83.00 85 ALA A O 1
ATOM 709 N N . LEU A 1 86 ? 10.246 -2.084 -40.295 1.00 82.38 86 LEU A N 1
ATOM 710 C CA . LEU A 1 86 ? 11.698 -2.151 -40.077 1.00 82.38 86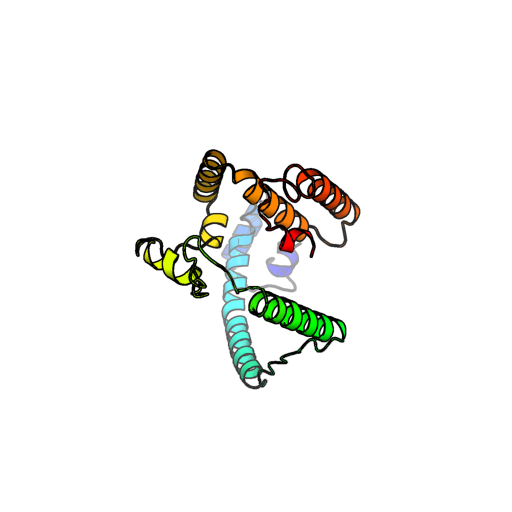 LEU A CA 1
ATOM 711 C C . LEU A 1 86 ? 12.136 -3.490 -39.464 1.00 82.38 86 LEU A C 1
ATOM 713 O O . LEU A 1 86 ? 13.165 -4.049 -39.844 1.00 82.38 86 LEU A O 1
ATOM 717 N N . HIS A 1 87 ? 11.346 -4.047 -38.543 1.00 77.50 87 HIS A N 1
ATOM 718 C CA . HIS A 1 87 ? 11.614 -5.372 -37.988 1.00 77.50 87 HIS A CA 1
ATOM 719 C C . HIS A 1 87 ? 11.509 -6.461 -39.065 1.00 77.50 87 HIS A C 1
ATOM 721 O O . HIS A 1 87 ? 12.372 -7.326 -39.158 1.00 77.50 87 HIS A O 1
ATOM 727 N N . LYS A 1 88 ? 10.491 -6.405 -39.934 1.00 78.50 88 LYS A N 1
ATOM 728 C CA . LYS A 1 88 ? 10.407 -7.329 -41.074 1.00 78.50 88 LYS A CA 1
ATOM 729 C C . LYS A 1 88 ? 11.615 -7.171 -41.996 1.00 78.50 88 LYS A C 1
ATOM 731 O O . LYS A 1 88 ? 12.228 -8.169 -42.340 1.00 78.50 88 LYS A O 1
ATOM 736 N N . GLU A 1 89 ? 12.004 -5.946 -42.334 1.00 72.88 89 GLU A N 1
ATOM 737 C CA . GLU A 1 89 ? 13.144 -5.689 -43.221 1.00 72.88 89 GLU A CA 1
ATOM 738 C C . GLU A 1 89 ? 14.479 -6.194 -42.648 1.00 72.88 89 GLU A C 1
ATOM 740 O O . GLU A 1 89 ? 15.288 -6.767 -43.372 1.00 72.88 89 GLU A O 1
ATOM 745 N N . THR A 1 90 ? 14.700 -6.055 -41.339 1.00 66.88 90 THR A N 1
ATOM 746 C CA . THR A 1 90 ? 15.902 -6.582 -40.667 1.00 66.88 90 THR A CA 1
ATOM 747 C C . THR A 1 90 ? 15.906 -8.109 -40.568 1.00 66.88 90 THR A C 1
ATOM 749 O O . THR A 1 90 ? 16.966 -8.724 -40.695 1.00 66.88 90 THR A O 1
ATOM 752 N N . VAL A 1 91 ? 14.738 -8.738 -40.402 1.00 65.06 91 VAL A N 1
ATOM 753 C CA . VAL A 1 91 ? 14.592 -10.203 -40.448 1.00 65.06 91 VAL A CA 1
ATOM 754 C C . VAL A 1 91 ? 14.811 -10.742 -41.867 1.00 65.06 91 VAL A C 1
ATOM 756 O O . VAL A 1 91 ? 15.487 -11.755 -42.018 1.00 65.06 91 VAL A O 1
ATOM 759 N N . PHE A 1 92 ? 14.317 -10.054 -42.902 1.00 58.22 92 PHE A N 1
ATOM 760 C CA . PHE A 1 92 ? 14.540 -10.434 -44.303 1.00 58.22 92 PHE A CA 1
ATOM 761 C C . PHE A 1 92 ? 15.997 -10.222 -44.748 1.00 58.22 92 PHE A C 1
ATOM 763 O O . PHE A 1 92 ? 16.562 -11.109 -45.379 1.00 58.22 92 PHE A O 1
ATOM 770 N N . LYS A 1 93 ? 16.659 -9.128 -44.344 1.00 58.19 93 LYS A N 1
ATOM 771 C CA . LYS A 1 93 ? 18.088 -8.896 -44.643 1.00 58.19 93 LYS A CA 1
ATOM 772 C C . LYS A 1 93 ? 19.016 -9.940 -44.014 1.00 58.19 93 LYS A C 1
ATOM 774 O O . LYS A 1 93 ? 19.986 -10.349 -44.637 1.00 58.19 93 LYS A O 1
ATOM 779 N N . LYS A 1 94 ? 18.687 -10.452 -42.822 1.00 55.56 94 LYS A N 1
ATOM 780 C CA . LYS A 1 94 ? 19.420 -11.581 -42.217 1.00 55.56 94 LYS A CA 1
ATOM 781 C C . LYS A 1 94 ? 19.261 -12.906 -42.974 1.00 55.56 94 LYS A C 1
ATOM 783 O O . LYS A 1 94 ? 20.059 -13.808 -42.741 1.00 55.56 94 LYS A O 1
ATOM 788 N N . ALA A 1 95 ? 18.255 -13.042 -43.839 1.00 52.03 95 ALA A N 1
ATOM 789 C CA . ALA A 1 95 ? 18.039 -14.252 -44.630 1.00 52.03 95 ALA A CA 1
ATOM 790 C C . ALA A 1 95 ? 18.810 -14.245 -45.966 1.00 52.03 95 ALA A C 1
ATOM 792 O O . ALA A 1 95 ? 19.153 -15.318 -46.453 1.00 52.03 95 ALA A O 1
ATOM 793 N N . GLU A 1 96 ? 19.119 -13.074 -46.535 1.00 50.69 96 GLU A N 1
ATOM 794 C CA . GLU A 1 96 ? 19.846 -12.956 -47.815 1.00 50.69 96 GLU A CA 1
ATOM 795 C C . GLU A 1 96 ? 21.381 -13.004 -47.664 1.00 50.69 96 GLU A C 1
ATOM 797 O O . GLU A 1 96 ? 22.064 -13.432 -48.590 1.00 50.69 96 GLU A O 1
ATOM 802 N N . ASP A 1 97 ? 21.932 -12.684 -46.487 1.00 46.22 97 ASP A N 1
ATOM 803 C CA . ASP A 1 97 ? 23.388 -12.685 -46.235 1.00 46.22 97 ASP A CA 1
ATOM 804 C C . ASP A 1 97 ? 23.981 -14.065 -45.858 1.00 46.22 97 ASP A C 1
ATOM 806 O O . ASP A 1 97 ? 25.135 -14.160 -45.439 1.00 46.22 97 ASP A O 1
ATOM 810 N N . THR A 1 98 ? 23.235 -15.169 -46.007 1.00 44.84 98 THR A N 1
ATOM 811 C CA . THR A 1 98 ? 23.722 -16.516 -45.636 1.00 44.84 98 THR A CA 1
ATOM 812 C C . THR A 1 98 ? 24.012 -17.393 -46.858 1.00 44.84 98 THR A C 1
ATOM 814 O O . THR A 1 98 ? 23.369 -18.415 -47.079 1.00 44.84 98 THR A O 1
ATOM 817 N N . THR A 1 99 ? 25.047 -17.038 -47.621 1.00 42.38 99 THR A N 1
ATOM 818 C CA . THR A 1 99 ? 25.779 -18.000 -48.464 1.00 42.38 99 THR A CA 1
ATOM 819 C C . THR A 1 99 ? 27.278 -17.773 -48.300 1.00 42.38 99 THR A C 1
ATOM 821 O O . THR A 1 99 ? 27.810 -16.826 -48.868 1.00 42.38 99 THR A O 1
ATOM 824 N N . CYS A 1 100 ? 27.903 -18.641 -47.486 1.00 32.34 100 CYS A N 1
ATOM 825 C CA . CYS A 1 100 ? 29.306 -19.107 -47.488 1.00 32.34 100 CYS A CA 1
ATOM 826 C C . CYS A 1 100 ? 29.908 -19.237 -46.069 1.00 32.34 100 CYS A C 1
ATOM 828 O O . CYS A 1 100 ? 30.465 -18.306 -45.504 1.00 32.34 100 CYS A O 1
ATOM 830 N N . GLU A 1 101 ? 29.768 -20.463 -45.557 1.00 36.12 101 GLU A N 1
ATOM 831 C CA . GLU A 1 101 ? 30.720 -21.284 -44.791 1.00 36.12 101 GLU A CA 1
ATOM 832 C C . GLU A 1 101 ? 31.296 -20.883 -43.407 1.00 36.12 101 GLU A C 1
ATOM 834 O O . GLU A 1 101 ? 32.240 -20.115 -43.265 1.00 36.12 101 GLU A O 1
ATOM 839 N N . ILE A 1 102 ? 30.807 -21.675 -42.432 1.00 37.66 102 ILE A N 1
ATOM 840 C CA . ILE A 1 102 ? 31.500 -22.385 -41.334 1.00 37.66 102 ILE A CA 1
ATOM 841 C C . ILE A 1 102 ? 31.788 -21.606 -40.038 1.00 37.66 102 ILE A C 1
ATOM 843 O O . ILE A 1 102 ? 32.724 -20.823 -39.929 1.00 37.66 102 ILE A O 1
ATOM 847 N N . GLY A 1 103 ? 31.046 -21.985 -38.985 1.00 30.23 103 GLY A N 1
ATOM 848 C CA . GLY A 1 103 ? 31.403 -21.706 -37.593 1.00 30.23 103 GLY A CA 1
ATOM 849 C C . GLY A 1 103 ? 30.263 -21.880 -36.587 1.00 30.23 103 GLY A C 1
ATOM 850 O O . GLY A 1 103 ? 29.748 -20.895 -36.083 1.00 30.23 103 GLY A O 1
ATOM 851 N N . THR A 1 104 ? 29.919 -23.134 -36.275 1.00 32.44 104 THR A N 1
ATOM 852 C CA . THR A 1 104 ? 29.219 -23.587 -35.050 1.00 32.44 104 THR A CA 1
ATOM 853 C C . THR A 1 104 ? 27.800 -23.053 -34.804 1.00 32.44 104 THR A C 1
ATOM 855 O O . THR A 1 104 ? 27.571 -21.924 -34.382 1.00 32.44 104 THR A O 1
ATOM 858 N N . GLY A 1 105 ? 26.829 -23.945 -35.012 1.00 38.44 105 GLY A N 1
ATOM 859 C CA . GLY A 1 105 ? 25.404 -23.691 -34.847 1.00 38.44 105 GLY A CA 1
ATOM 860 C C . GLY A 1 105 ? 25.016 -23.109 -33.489 1.00 38.44 105 GLY A C 1
ATOM 861 O O . GLY A 1 105 ? 25.240 -23.712 -32.442 1.00 38.44 105 GLY A O 1
ATOM 862 N N . ILE A 1 106 ? 24.314 -21.980 -33.539 1.00 34.78 106 ILE A N 1
ATOM 863 C CA . ILE A 1 106 ? 23.353 -21.599 -32.511 1.00 34.78 106 ILE A CA 1
ATOM 864 C C . ILE A 1 106 ? 21.987 -21.696 -33.183 1.00 34.78 106 ILE A C 1
ATOM 866 O O . ILE A 1 106 ? 21.569 -20.817 -33.933 1.00 34.78 106 ILE A O 1
ATOM 870 N N . SER A 1 107 ? 21.334 -22.836 -32.951 1.00 33.59 107 SER A N 1
ATOM 871 C CA . SER A 1 107 ? 19.906 -23.031 -33.203 1.00 33.59 107 SER A CA 1
ATOM 872 C C . SER A 1 107 ? 19.127 -21.839 -32.624 1.00 33.59 107 SER A C 1
ATOM 874 O O . SER A 1 107 ? 19.497 -21.382 -31.536 1.00 33.59 107 SER A O 1
ATOM 876 N N . PRO A 1 108 ? 18.075 -21.317 -33.287 1.00 36.72 108 PRO A N 1
ATOM 877 C CA . PRO A 1 108 ? 17.218 -20.312 -32.682 1.00 36.72 108 PRO A CA 1
ATOM 878 C C . PRO A 1 108 ? 16.618 -20.941 -31.428 1.00 36.72 108 PRO A C 1
ATOM 880 O O . PRO A 1 108 ? 15.750 -21.810 -31.506 1.00 36.72 108 PRO A O 1
ATOM 883 N N . LEU A 1 109 ? 17.153 -20.553 -30.269 1.00 37.66 109 LEU A N 1
ATOM 884 C CA . LEU A 1 109 ? 16.692 -21.027 -28.979 1.00 37.66 109 LEU A CA 1
ATOM 885 C C . LEU A 1 109 ? 15.183 -20.761 -28.932 1.00 37.66 109 LEU A C 1
ATOM 887 O O . LEU A 1 109 ? 14.776 -19.611 -29.139 1.00 37.66 109 LEU A O 1
ATOM 891 N N . PRO A 1 110 ? 14.341 -21.786 -28.716 1.00 40.25 110 PRO A N 1
ATOM 892 C CA . PRO A 1 110 ? 12.919 -21.557 -28.612 1.00 40.25 110 PRO A CA 1
ATOM 893 C C . PRO A 1 110 ? 12.722 -20.563 -27.473 1.00 40.25 110 PRO A C 1
ATOM 895 O O . PRO A 1 110 ? 13.328 -20.687 -26.406 1.00 40.25 110 PRO A O 1
ATOM 898 N N . HIS A 1 111 ? 11.895 -19.550 -27.714 1.00 45.47 111 HIS A N 1
ATOM 899 C CA . HIS A 1 111 ? 11.414 -18.632 -26.692 1.00 45.47 111 HIS A CA 1
ATOM 900 C C . HIS A 1 111 ? 10.464 -19.399 -25.755 1.00 45.47 111 HIS A C 1
ATOM 902 O O . HIS A 1 111 ? 9.290 -19.079 -25.614 1.00 45.47 111 HIS A O 1
ATOM 908 N N . VAL A 1 112 ? 10.963 -20.472 -25.138 1.00 41.22 112 VAL A N 1
ATOM 909 C CA . VAL A 1 112 ? 10.363 -21.078 -23.966 1.00 41.22 112 VAL A CA 1
ATOM 910 C C . VAL A 1 112 ? 10.526 -20.030 -22.885 1.00 41.22 112 VAL A C 1
ATOM 912 O O . VAL A 1 112 ? 11.614 -19.500 -22.646 1.00 41.22 112 VAL A O 1
ATOM 915 N N . SER A 1 113 ? 9.402 -19.654 -22.296 1.00 46.84 113 SER A N 1
ATOM 916 C CA . SER A 1 113 ? 9.356 -18.757 -21.159 1.00 46.84 113 SER A CA 1
ATOM 917 C C . SER A 1 113 ? 10.219 -19.362 -20.049 1.00 46.84 113 SER A C 1
ATOM 919 O O . SER A 1 113 ? 9.765 -20.227 -19.305 1.00 46.84 113 SER A O 1
ATOM 921 N N . LYS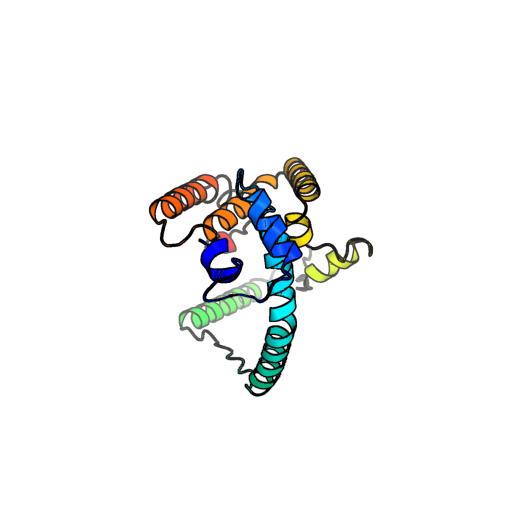 A 1 114 ? 11.481 -18.920 -19.943 1.00 51.56 114 LYS A N 1
ATOM 922 C CA . LYS A 1 114 ? 12.453 -19.364 -18.924 1.00 51.56 114 LYS A CA 1
ATOM 923 C C . LYS A 1 114 ? 11.892 -19.269 -17.500 1.00 51.56 114 LYS A C 1
ATOM 925 O O . LYS A 1 114 ? 12.368 -19.927 -16.587 1.00 51.56 114 LYS A O 1
ATOM 930 N N . LYS A 1 115 ? 10.839 -18.466 -17.319 1.00 51.69 115 LYS A N 1
ATOM 931 C CA . LYS A 1 115 ? 10.067 -18.333 -16.087 1.00 51.69 115 LYS A CA 1
ATOM 932 C C . LYS A 1 115 ? 9.572 -19.682 -15.554 1.00 51.69 115 LYS A C 1
ATOM 934 O O . LYS A 1 115 ? 9.578 -19.860 -14.346 1.00 51.69 115 LYS A O 1
ATOM 939 N N . THR A 1 116 ? 9.173 -20.622 -16.411 1.00 52.75 116 THR A N 1
ATOM 940 C CA . THR A 1 116 ? 8.593 -21.904 -15.971 1.00 52.75 116 THR A CA 1
ATOM 941 C C . THR A 1 116 ? 9.656 -22.923 -15.546 1.00 52.75 116 THR A C 1
ATOM 943 O O . THR A 1 116 ? 9.394 -23.738 -14.670 1.00 52.75 116 THR A O 1
ATOM 946 N N . GLU A 1 117 ? 10.868 -22.867 -16.109 1.00 60.25 117 GLU A N 1
ATOM 947 C CA . GLU A 1 117 ? 11.946 -23.822 -15.797 1.00 60.25 117 GLU A CA 1
ATOM 948 C C . GLU A 1 117 ? 12.580 -23.583 -14.422 1.00 60.25 117 GLU A C 1
ATOM 950 O O . GLU A 1 117 ? 12.871 -24.544 -13.713 1.00 60.25 117 GLU A O 1
ATOM 955 N N . TYR A 1 118 ? 12.735 -22.326 -13.996 1.00 63.75 118 TYR A N 1
ATOM 956 C CA . TYR A 1 118 ? 13.373 -22.025 -12.709 1.00 63.75 118 TYR A CA 1
ATOM 957 C C . TYR A 1 118 ? 12.502 -22.384 -11.499 1.00 63.75 118 TYR A C 1
ATOM 959 O O . TYR A 1 118 ? 13.037 -22.814 -10.483 1.00 63.75 118 TYR A O 1
ATOM 967 N N . TRP A 1 119 ? 11.171 -22.290 -11.602 1.00 69.62 119 TRP A N 1
ATOM 968 C CA . TRP A 1 119 ? 10.271 -22.689 -10.507 1.00 69.62 119 TRP A CA 1
ATOM 969 C C . TRP A 1 119 ? 10.264 -24.197 -10.253 1.00 69.62 119 TRP A C 1
ATOM 971 O O . TRP A 1 119 ? 10.032 -24.618 -9.123 1.00 69.62 119 TRP A O 1
ATOM 981 N N . ASN A 1 120 ? 10.578 -25.007 -11.269 1.00 74.31 120 ASN A N 1
ATOM 982 C CA . ASN A 1 120 ? 10.721 -26.455 -11.112 1.00 74.31 120 ASN A CA 1
ATOM 983 C C . ASN A 1 120 ? 11.991 -26.838 -10.330 1.00 74.31 120 ASN A C 1
ATOM 985 O O . ASN A 1 120 ? 12.077 -27.955 -9.829 1.00 74.31 120 ASN A O 1
ATOM 989 N N . MET A 1 121 ? 12.965 -25.925 -10.212 1.00 74.31 121 MET A N 1
ATOM 990 C CA . MET A 1 121 ? 14.181 -26.106 -9.406 1.00 74.31 121 MET A CA 1
ATOM 991 C C . MET A 1 121 ? 14.011 -25.653 -7.949 1.00 74.31 121 MET A C 1
ATOM 993 O O . MET A 1 121 ? 14.895 -25.893 -7.128 1.00 74.31 121 MET A O 1
ATOM 997 N N . VAL A 1 122 ? 12.894 -25.000 -7.616 1.00 75.94 122 VAL A N 1
ATOM 998 C CA . VAL A 1 122 ? 12.604 -24.536 -6.256 1.00 75.94 122 VAL A CA 1
ATOM 999 C C . VAL A 1 122 ? 11.920 -25.669 -5.472 1.00 75.94 122 VAL A C 1
ATOM 1001 O O . VAL A 1 122 ? 10.892 -26.187 -5.932 1.00 75.94 122 VAL A O 1
ATOM 1004 N N . PRO A 1 123 ? 12.443 -26.062 -4.291 1.00 83.69 123 PRO A N 1
ATOM 1005 C CA . PRO A 1 123 ? 11.799 -27.060 -3.435 1.00 83.69 123 PRO A CA 1
ATOM 1006 C C . PRO A 1 123 ? 10.346 -26.685 -3.109 1.00 83.69 123 PRO A C 1
ATOM 1008 O O . PRO A 1 123 ? 10.018 -25.502 -3.004 1.00 83.69 123 PRO A O 1
ATOM 1011 N N . GLU A 1 124 ? 9.464 -27.677 -2.935 1.00 79.12 124 GLU A N 1
ATOM 1012 C CA . GLU A 1 124 ? 8.023 -27.453 -2.678 1.00 79.12 124 GLU A CA 1
ATOM 1013 C C . GLU A 1 124 ? 7.763 -26.548 -1.479 1.00 79.12 124 GLU A C 1
ATOM 1015 O O . GLU A 1 124 ? 6.878 -25.692 -1.522 1.00 79.12 124 GLU A O 1
ATOM 1020 N N . GLU A 1 125 ? 8.616 -26.670 -0.468 1.00 78.50 125 GLU A N 1
ATOM 1021 C CA . GLU A 1 125 ? 8.616 -25.873 0.754 1.00 78.50 125 GLU A CA 1
ATOM 1022 C C . GLU A 1 125 ? 8.832 -24.372 0.518 1.00 78.50 125 GLU A C 1
ATOM 1024 O O . GLU A 1 125 ? 8.515 -23.588 1.397 1.00 78.50 125 GLU A O 1
ATOM 1029 N N . TYR A 1 126 ? 9.331 -23.945 -0.646 1.00 75.00 126 TYR A N 1
ATOM 1030 C CA . TYR A 1 126 ? 9.590 -22.531 -0.949 1.00 75.00 126 TYR A CA 1
ATOM 1031 C C . TYR A 1 126 ? 8.793 -22.005 -2.146 1.00 75.00 126 TYR A C 1
ATOM 1033 O O . TYR A 1 126 ? 8.842 -20.812 -2.438 1.00 75.00 126 TYR A O 1
ATOM 1041 N N . ARG A 1 127 ? 8.007 -22.846 -2.834 1.00 77.56 127 ARG A N 1
ATOM 1042 C CA . ARG A 1 127 ? 7.202 -22.405 -3.994 1.00 77.56 127 ARG A CA 1
ATOM 1043 C C . ARG A 1 127 ? 6.077 -21.434 -3.626 1.00 77.56 127 ARG A C 1
ATOM 1045 O O . ARG A 1 127 ? 5.575 -20.733 -4.499 1.00 77.56 127 ARG A O 1
ATOM 1052 N N . HIS A 1 128 ? 5.669 -21.409 -2.360 1.00 77.06 128 HIS A N 1
ATOM 1053 C CA . HIS A 1 128 ? 4.671 -20.466 -1.855 1.00 77.06 128 HIS A CA 1
ATOM 1054 C C . HIS A 1 128 ? 5.274 -19.110 -1.474 1.00 77.06 128 HIS A C 1
ATOM 1056 O O . HIS A 1 128 ? 4.531 -18.141 -1.330 1.00 77.06 128 HIS A O 1
ATOM 1062 N N . PHE A 1 129 ? 6.602 -19.037 -1.343 1.00 76.69 129 PHE A N 1
ATOM 1063 C CA . PHE A 1 129 ? 7.282 -17.843 -0.877 1.00 76.69 129 PHE A CA 1
ATOM 1064 C C . PHE A 1 129 ? 7.204 -16.750 -1.937 1.00 76.69 129 PHE A C 1
ATOM 1066 O O . PHE A 1 129 ? 7.635 -16.926 -3.082 1.00 76.69 129 PHE A O 1
ATOM 1073 N N . ASN A 1 130 ? 6.647 -15.603 -1.561 1.00 80.62 130 ASN A N 1
ATOM 1074 C CA . ASN A 1 130 ? 6.516 -14.471 -2.467 1.00 80.62 130 ASN A CA 1
ATOM 1075 C C . ASN A 1 130 ? 7.364 -13.275 -2.008 1.00 80.62 130 ASN A C 1
ATOM 1077 O O . ASN A 1 130 ? 7.715 -13.124 -0.840 1.00 80.62 130 ASN A O 1
ATOM 1081 N N . PHE A 1 131 ? 7.691 -12.380 -2.943 1.00 82.00 131 PHE A N 1
ATOM 1082 C CA . PHE A 1 131 ? 8.507 -11.208 -2.617 1.00 82.00 131 PHE A CA 1
ATOM 1083 C C . PHE A 1 131 ? 7.812 -10.263 -1.619 1.00 82.00 131 PHE A C 1
ATOM 1085 O O . PHE A 1 131 ? 8.480 -9.566 -0.868 1.00 82.00 131 PHE A O 1
ATOM 1092 N N . ASN A 1 132 ? 6.477 -10.250 -1.555 1.00 82.50 132 ASN A N 1
ATOM 1093 C CA . ASN A 1 132 ? 5.755 -9.423 -0.585 1.00 82.50 132 ASN A CA 1
ATOM 1094 C C . ASN A 1 132 ? 5.863 -9.976 0.846 1.00 82.50 132 ASN A C 1
ATOM 1096 O O . ASN A 1 132 ? 5.955 -9.197 1.789 1.00 82.50 132 ASN A O 1
ATOM 1100 N N . GLU A 1 133 ? 5.901 -11.296 1.022 1.00 84.12 133 GLU A N 1
ATOM 1101 C CA . GLU A 1 133 ? 6.160 -11.956 2.306 1.00 84.12 133 GLU A CA 1
ATOM 1102 C C . GLU A 1 133 ? 7.560 -11.614 2.808 1.00 84.12 133 GLU A C 1
ATOM 1104 O O . GLU A 1 133 ? 7.718 -11.250 3.974 1.00 84.12 133 GLU A O 1
ATOM 1109 N N . LEU A 1 134 ? 8.543 -11.610 1.901 1.00 84.94 134 LEU A N 1
ATOM 1110 C CA . LEU A 1 134 ? 9.895 -11.139 2.190 1.00 84.94 134 LEU A CA 1
ATOM 1111 C C . LEU A 1 134 ? 9.899 -9.675 2.656 1.00 84.94 134 LEU A C 1
ATOM 1113 O O . LEU A 1 134 ? 10.535 -9.350 3.652 1.00 84.94 134 LEU A O 1
ATOM 1117 N N . LEU A 1 135 ? 9.173 -8.789 1.967 1.00 83.69 135 LEU A N 1
ATOM 1118 C CA . LEU A 1 135 ? 9.097 -7.364 2.320 1.00 83.69 135 LEU A CA 1
ATOM 1119 C C . LEU A 1 135 ? 8.411 -7.107 3.671 1.00 83.69 135 LEU A C 1
ATOM 1121 O O . LEU A 1 135 ? 8.725 -6.120 4.338 1.00 83.69 135 LEU A O 1
ATOM 1125 N N . ASN A 1 136 ? 7.474 -7.969 4.072 1.00 83.56 136 ASN A N 1
ATOM 1126 C CA . ASN A 1 136 ? 6.753 -7.846 5.340 1.00 83.56 136 ASN A CA 1
ATOM 1127 C C . ASN A 1 136 ? 7.577 -8.341 6.539 1.00 83.56 136 ASN A C 1
ATOM 1129 O O . ASN A 1 136 ? 7.347 -7.898 7.666 1.00 83.56 136 ASN A O 1
ATOM 1133 N N . ASN A 1 137 ? 8.555 -9.224 6.314 1.00 87.62 137 ASN A N 1
ATOM 1134 C CA . ASN A 1 137 ? 9.430 -9.743 7.356 1.00 87.62 137 ASN A CA 1
ATOM 1135 C C . ASN A 1 137 ? 10.791 -9.026 7.355 1.00 87.62 137 ASN A C 1
ATOM 1137 O O . ASN A 1 137 ? 11.642 -9.253 6.499 1.00 87.62 137 ASN A O 1
ATOM 1141 N N . LYS A 1 138 ? 11.028 -8.191 8.375 1.00 85.75 138 LYS A N 1
ATOM 1142 C CA . LYS A 1 138 ? 12.262 -7.393 8.493 1.00 85.75 138 LYS A CA 1
ATOM 1143 C C . LYS A 1 138 ? 13.544 -8.231 8.558 1.00 85.75 138 LYS A C 1
ATOM 1145 O O . LYS A 1 138 ? 14.566 -7.772 8.060 1.00 85.75 138 LYS A O 1
ATOM 1150 N N . LEU A 1 139 ? 13.508 -9.408 9.188 1.00 87.56 139 LEU A N 1
ATOM 1151 C CA . LEU A 1 139 ? 14.696 -10.256 9.339 1.00 87.56 139 LEU A CA 1
ATOM 1152 C C . LEU A 1 139 ? 15.054 -10.934 8.015 1.00 87.56 139 LEU A C 1
ATOM 1154 O O . LEU A 1 139 ? 16.202 -10.874 7.585 1.00 87.56 139 LEU A O 1
ATOM 1158 N N . GLU A 1 140 ? 14.058 -11.497 7.334 1.00 86.69 140 GLU A N 1
ATOM 1159 C CA . GLU A 1 140 ? 14.255 -12.132 6.027 1.00 86.69 140 GLU A CA 1
ATOM 1160 C C . GLU A 1 140 ? 14.691 -11.121 4.966 1.00 86.69 140 GLU A C 1
ATOM 1162 O O . GLU A 1 140 ? 15.584 -11.393 4.163 1.00 86.69 140 GLU A O 1
ATOM 1167 N N . PHE A 1 141 ? 14.127 -9.911 5.000 1.00 87.56 141 PHE A N 1
ATOM 1168 C CA . PHE A 1 141 ? 14.557 -8.830 4.123 1.00 87.56 141 PHE A CA 1
ATOM 1169 C C . PHE A 1 141 ? 16.036 -8.469 4.321 1.00 87.56 141 PHE A C 1
ATOM 1171 O O . PHE A 1 141 ? 16.751 -8.233 3.347 1.00 87.56 141 PHE A O 1
ATOM 1178 N N . GLU A 1 142 ? 16.517 -8.449 5.566 1.00 88.25 142 GLU A N 1
ATOM 1179 C CA . GLU A 1 142 ? 17.921 -8.161 5.865 1.00 88.25 142 GLU A CA 1
ATOM 1180 C C . GLU A 1 142 ? 18.847 -9.303 5.421 1.00 88.25 142 GLU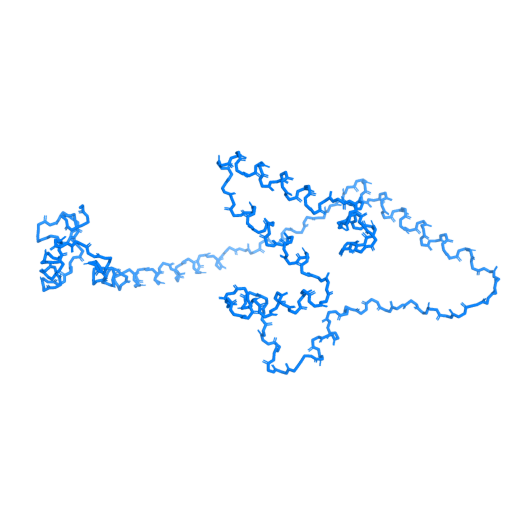 A C 1
ATOM 1182 O O . GLU A 1 142 ? 19.883 -9.038 4.811 1.00 88.25 142 GLU A O 1
ATOM 1187 N N . HIS A 1 143 ? 18.456 -10.566 5.624 1.00 88.75 143 HIS A N 1
ATOM 1188 C CA . HIS A 1 143 ? 19.190 -11.711 5.072 1.00 88.75 143 HIS A CA 1
ATOM 1189 C C . HIS A 1 143 ? 19.275 -11.645 3.544 1.00 88.75 143 HIS A C 1
ATOM 1191 O O . HIS A 1 143 ? 20.346 -11.833 2.964 1.00 88.75 143 HIS A O 1
ATOM 1197 N N . PHE A 1 144 ? 18.168 -11.312 2.880 1.00 88.88 144 PHE A N 1
ATOM 1198 C CA . PHE A 1 144 ? 18.139 -11.135 1.434 1.00 88.88 144 PHE A CA 1
ATOM 1199 C C . PHE A 1 144 ? 19.038 -9.981 0.976 1.00 88.88 144 PHE A C 1
ATOM 1201 O O . PHE A 1 144 ? 19.776 -10.113 -0.002 1.00 88.88 144 PHE A O 1
ATOM 1208 N N . ARG A 1 145 ? 19.043 -8.863 1.708 1.00 87.50 145 ARG A N 1
ATOM 1209 C CA . ARG A 1 145 ? 19.938 -7.733 1.437 1.00 87.50 145 ARG A CA 1
ATOM 1210 C C . ARG A 1 145 ? 21.408 -8.149 1.530 1.00 87.50 145 ARG A C 1
ATOM 1212 O O . ARG A 1 145 ? 22.176 -7.834 0.624 1.00 87.50 145 ARG A O 1
ATOM 1219 N N . GLN A 1 146 ? 21.788 -8.876 2.582 1.00 89.31 146 GLN A N 1
ATOM 1220 C CA . GLN A 1 146 ? 23.150 -9.394 2.770 1.00 89.31 146 GLN A CA 1
ATOM 1221 C C . GLN A 1 146 ? 23.542 -10.378 1.662 1.00 89.31 146 GLN A C 1
ATOM 1223 O O . GLN A 1 146 ? 24.652 -10.313 1.134 1.00 89.31 146 GLN A O 1
ATOM 1228 N N . PHE A 1 147 ? 22.612 -11.240 1.248 1.00 90.88 147 PHE A N 1
ATOM 1229 C CA . PHE A 1 147 ? 22.810 -12.134 0.112 1.00 90.88 147 PHE A CA 1
ATOM 1230 C C . PHE A 1 147 ? 23.104 -11.354 -1.179 1.00 90.88 147 PHE A C 1
ATOM 1232 O O . PHE A 1 147 ? 24.075 -11.657 -1.871 1.00 90.88 147 PHE A O 1
ATOM 1239 N N . LEU A 1 148 ? 22.323 -10.317 -1.496 1.00 89.81 148 LEU A N 1
ATOM 1240 C CA . LEU A 1 148 ? 22.557 -9.493 -2.688 1.00 89.81 148 LEU A CA 1
ATOM 1241 C C . LEU A 1 148 ? 23.852 -8.679 -2.611 1.00 89.81 148 LEU A C 1
ATOM 1243 O O . LEU A 1 148 ? 24.469 -8.405 -3.641 1.00 89.81 148 LEU A O 1
ATOM 1247 N N . GLU A 1 149 ? 24.272 -8.285 -1.411 1.00 88.69 149 GLU A N 1
ATOM 1248 C CA . GLU A 1 149 ? 25.547 -7.605 -1.182 1.00 88.69 149 GLU A CA 1
ATOM 1249 C C . GLU A 1 149 ? 26.732 -8.510 -1.537 1.00 88.69 149 GLU A C 1
ATOM 1251 O O . GLU A 1 149 ? 27.624 -8.080 -2.268 1.00 88.69 149 GLU A O 1
ATOM 1256 N N . ALA A 1 150 ? 26.676 -9.790 -1.160 1.00 87.50 150 ALA A N 1
ATOM 1257 C CA . ALA A 1 150 ? 27.676 -10.783 -1.556 1.00 87.50 150 ALA A CA 1
ATOM 1258 C C . ALA A 1 150 ? 27.717 -11.045 -3.077 1.00 87.50 150 ALA A C 1
ATOM 1260 O O . ALA A 1 150 ? 28.764 -11.409 -3.610 1.00 87.50 150 ALA A O 1
ATOM 1261 N N . HIS A 1 151 ? 26.605 -10.824 -3.786 1.00 84.44 151 HIS A N 1
ATOM 1262 C CA . HIS A 1 151 ? 26.471 -11.083 -5.227 1.00 84.44 151 HIS A CA 1
ATOM 1263 C C . HIS A 1 151 ? 26.515 -9.814 -6.097 1.00 84.44 151 HIS A C 1
ATOM 1265 O O . HIS A 1 151 ? 26.186 -9.867 -7.277 1.00 84.44 151 HIS A O 1
ATOM 1271 N N . SER A 1 152 ? 26.945 -8.670 -5.548 1.00 77.62 152 SER A N 1
ATOM 1272 C CA . SER A 1 152 ? 27.044 -7.382 -6.266 1.00 77.62 152 SER A CA 1
ATOM 1273 C C . SER A 1 152 ? 25.721 -6.825 -6.830 1.00 77.62 152 SER A C 1
ATOM 1275 O O . SER A 1 152 ? 25.743 -5.921 -7.662 1.00 77.62 152 SER A O 1
ATOM 1277 N N . SER A 1 153 ? 24.571 -7.288 -6.330 1.00 81.12 153 SER A N 1
ATOM 1278 C CA . SER A 1 153 ? 23.222 -6.843 -6.742 1.00 81.12 153 SER A CA 1
ATOM 1279 C C . SER A 1 153 ? 22.500 -6.010 -5.677 1.00 81.12 153 SER A C 1
ATOM 1281 O O . SER A 1 153 ? 21.336 -5.642 -5.829 1.00 81.12 153 SER A O 1
ATOM 1283 N N . SER A 1 154 ? 23.180 -5.663 -4.581 1.00 86.00 154 SER A N 1
ATOM 1284 C CA . SER A 1 154 ? 22.620 -4.799 -3.526 1.00 86.00 154 SER A CA 1
ATOM 1285 C C . SER A 1 154 ? 22.160 -3.437 -4.071 1.00 86.00 154 SER A C 1
ATOM 1287 O O . SER A 1 154 ? 21.148 -2.887 -3.633 1.00 86.00 154 SER A O 1
ATOM 1289 N N . MET A 1 155 ? 22.840 -2.920 -5.101 1.00 87.25 155 MET A N 1
ATOM 1290 C CA . MET A 1 155 ? 22.487 -1.645 -5.732 1.00 87.25 155 MET A CA 1
ATOM 1291 C C . MET A 1 155 ? 21.089 -1.664 -6.374 1.00 87.25 155 MET A C 1
ATOM 1293 O O . MET A 1 155 ? 20.384 -0.656 -6.302 1.00 87.25 155 MET A O 1
ATOM 1297 N N . ASP A 1 156 ? 20.671 -2.805 -6.933 1.00 89.31 156 ASP A N 1
ATOM 1298 C CA . ASP A 1 156 ? 19.359 -2.987 -7.569 1.00 89.31 156 ASP A CA 1
ATOM 1299 C C . ASP A 1 156 ? 18.227 -2.910 -6.545 1.00 89.31 156 ASP A C 1
ATOM 1301 O O . ASP A 1 156 ? 17.241 -2.192 -6.739 1.00 89.31 156 ASP A O 1
ATOM 1305 N N . LEU A 1 157 ? 18.407 -3.573 -5.400 1.00 89.38 157 LEU A N 1
ATOM 1306 C CA . LEU A 1 157 ? 17.449 -3.525 -4.299 1.00 89.38 157 LEU A CA 1
ATOM 1307 C C . LEU A 1 157 ? 17.345 -2.115 -3.698 1.00 89.38 157 LEU A C 1
ATOM 1309 O O . LEU A 1 157 ? 16.2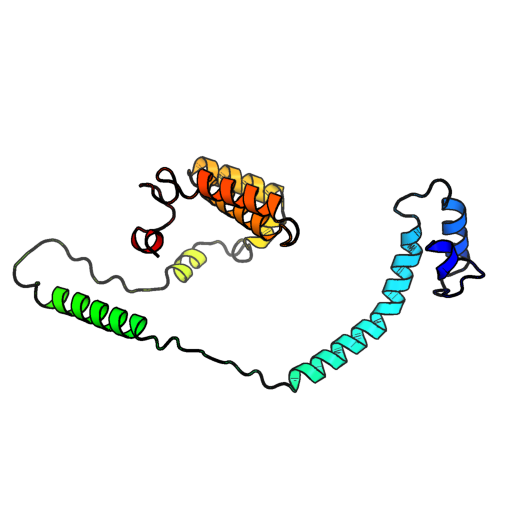47 -1.643 -3.390 1.00 89.38 157 LEU A O 1
ATOM 1313 N N . MET A 1 158 ? 18.473 -1.412 -3.566 1.00 89.81 158 MET A N 1
ATOM 1314 C CA . MET A 1 158 ? 18.493 -0.025 -3.089 1.00 89.81 158 MET A CA 1
ATOM 1315 C C . MET A 1 158 ? 17.796 0.928 -4.068 1.00 89.81 158 MET A C 1
ATOM 1317 O O . MET A 1 158 ? 17.040 1.800 -3.633 1.00 89.81 158 MET A O 1
ATOM 1321 N N . CYS A 1 159 ? 17.995 0.734 -5.377 1.00 92.38 159 CYS A N 1
ATOM 1322 C CA . CYS A 1 159 ? 17.298 1.475 -6.430 1.00 92.38 159 CYS A CA 1
ATOM 1323 C C . CYS A 1 159 ? 15.782 1.294 -6.318 1.00 92.38 159 CYS A C 1
ATOM 1325 O O . CYS A 1 159 ? 15.043 2.276 -6.212 1.00 92.38 159 CYS A O 1
ATOM 1327 N N . TRP A 1 160 ? 15.328 0.040 -6.249 1.00 91.00 160 TRP A N 1
ATOM 1328 C CA . TRP A 1 160 ? 13.914 -0.289 -6.088 1.00 91.00 160 TRP A CA 1
ATOM 1329 C C . TRP A 1 160 ? 13.318 0.341 -4.820 1.00 91.00 160 TRP A C 1
ATOM 1331 O O . TRP A 1 160 ? 12.269 0.983 -4.879 1.00 91.00 160 TRP A O 1
ATOM 1341 N N . THR A 1 161 ? 14.025 0.250 -3.691 1.00 90.31 161 THR A N 1
ATOM 1342 C CA . THR A 1 161 ? 13.574 0.809 -2.406 1.00 90.31 161 THR A CA 1
ATOM 1343 C C . THR A 1 161 ? 13.414 2.330 -2.472 1.00 90.31 161 THR A C 1
ATOM 1345 O O . THR A 1 161 ? 12.415 2.878 -2.001 1.00 90.31 161 THR A O 1
ATOM 1348 N N . ASP A 1 162 ? 14.374 3.033 -3.079 1.00 93.44 162 ASP A N 1
ATOM 1349 C CA . ASP A 1 162 ? 14.316 4.487 -3.237 1.00 93.44 162 ASP A CA 1
ATOM 1350 C C . ASP A 1 162 ? 13.168 4.926 -4.167 1.00 93.44 162 ASP A C 1
ATOM 1352 O O . ASP A 1 162 ? 12.518 5.942 -3.892 1.00 93.44 162 ASP A O 1
ATOM 1356 N N . ILE A 1 163 ? 12.878 4.156 -5.224 1.00 94.00 163 ILE A N 1
ATOM 1357 C CA . ILE A 1 163 ? 11.738 4.385 -6.128 1.00 94.00 163 ILE A CA 1
ATOM 1358 C C . ILE A 1 163 ? 10.411 4.162 -5.398 1.00 94.00 163 ILE A C 1
ATOM 1360 O O . ILE A 1 163 ? 9.513 5.000 -5.493 1.00 94.00 163 ILE A O 1
ATOM 1364 N N . GLU A 1 164 ? 10.277 3.083 -4.630 1.00 91.31 164 GLU A N 1
ATOM 1365 C CA . GLU A 1 164 ? 9.061 2.817 -3.856 1.00 91.31 164 GLU A CA 1
ATOM 1366 C C . GLU A 1 164 ? 8.823 3.890 -2.787 1.00 91.31 164 GLU A C 1
ATOM 1368 O O . GLU A 1 164 ? 7.697 4.360 -2.615 1.00 91.31 164 GLU A O 1
ATOM 1373 N N . GLN A 1 165 ? 9.878 4.382 -2.133 1.00 90.94 165 GLN A N 1
ATOM 1374 C CA . GLN A 1 165 ? 9.772 5.546 -1.250 1.00 90.94 165 GLN A CA 1
ATOM 1375 C C . GLN A 1 165 ? 9.309 6.795 -2.003 1.00 90.94 165 GLN A C 1
ATOM 1377 O O . GLN A 1 165 ? 8.440 7.510 -1.511 1.00 90.94 165 GLN A O 1
ATOM 1382 N N . PHE A 1 166 ? 9.843 7.058 -3.199 1.00 93.19 166 PHE A N 1
ATOM 1383 C CA . PHE A 1 166 ? 9.405 8.180 -4.030 1.00 93.19 166 PHE A CA 1
ATOM 1384 C C . PHE A 1 166 ? 7.924 8.078 -4.418 1.00 93.19 166 PHE A C 1
ATOM 1386 O O . PHE A 1 166 ? 7.214 9.083 -4.370 1.00 93.19 166 PHE A O 1
ATOM 1393 N N . ARG A 1 167 ? 7.436 6.875 -4.747 1.00 92.31 167 ARG A N 1
ATOM 1394 C CA . ARG A 1 167 ? 6.019 6.630 -5.068 1.00 92.31 167 ARG A CA 1
ATOM 1395 C C . ARG A 1 167 ? 5.083 6.907 -3.893 1.00 92.31 167 ARG A C 1
ATOM 1397 O O . ARG A 1 167 ? 3.946 7.309 -4.123 1.00 92.31 167 ARG A O 1
ATOM 1404 N N . ARG A 1 168 ? 5.558 6.716 -2.658 1.00 90.50 168 ARG A N 1
ATOM 1405 C CA . ARG A 1 168 ? 4.801 6.982 -1.423 1.00 90.50 168 ARG A CA 1
ATOM 1406 C C . ARG A 1 168 ? 4.734 8.470 -1.053 1.00 90.50 168 ARG A C 1
ATOM 1408 O O . ARG A 1 168 ? 3.896 8.834 -0.235 1.00 90.50 168 ARG A O 1
ATOM 1415 N N . ILE A 1 169 ? 5.575 9.334 -1.634 1.00 89.31 169 ILE A N 1
ATOM 1416 C CA . ILE A 1 169 ? 5.532 10.782 -1.368 1.00 89.31 169 ILE A CA 1
ATOM 1417 C C . ILE A 1 169 ? 4.285 11.394 -2.021 1.00 89.31 169 ILE A C 1
ATOM 1419 O O . ILE A 1 169 ? 4.081 11.308 -3.238 1.00 89.31 169 ILE A O 1
ATOM 1423 N N . THR A 1 170 ? 3.472 12.078 -1.215 1.00 86.06 170 THR A N 1
ATOM 1424 C CA . THR A 1 170 ? 2.250 12.757 -1.658 1.00 86.06 170 THR A CA 1
ATOM 1425 C C . THR A 1 170 ? 2.545 13.803 -2.740 1.00 86.06 170 THR A C 1
ATOM 1427 O O . THR A 1 170 ? 3.492 14.579 -2.643 1.00 86.06 170 THR A O 1
ATOM 1430 N N . TYR A 1 171 ? 1.686 13.908 -3.761 1.00 85.69 171 TYR A N 1
ATOM 1431 C CA . TYR A 1 171 ? 1.817 14.909 -4.839 1.00 85.69 171 TYR A CA 1
ATOM 1432 C C . TYR A 1 171 ? 1.775 16.373 -4.356 1.00 85.69 171 TYR A C 1
ATOM 1434 O O . TYR A 1 171 ? 2.213 17.269 -5.080 1.00 85.69 171 TYR A O 1
ATOM 1442 N N . ARG A 1 172 ? 1.245 16.619 -3.151 1.00 83.94 172 ARG A N 1
ATOM 1443 C CA . ARG A 1 172 ? 1.199 17.945 -2.517 1.00 83.94 172 ARG A CA 1
ATOM 1444 C C . ARG A 1 172 ? 2.590 18.416 -2.073 1.00 83.94 172 ARG A C 1
ATOM 1446 O O . ARG A 1 172 ? 2.889 19.601 -2.193 1.00 83.94 172 ARG A O 1
ATOM 1453 N N . ASP A 1 173 ? 3.474 17.493 -1.697 1.00 89.56 173 ASP A N 1
ATOM 1454 C CA . ASP A 1 173 ? 4.823 17.787 -1.204 1.00 89.56 173 ASP A CA 1
ATOM 1455 C C . ASP A 1 173 ? 5.839 17.882 -2.351 1.00 89.56 173 ASP A C 1
ATOM 1457 O O . ASP A 1 173 ? 6.838 17.158 -2.416 1.00 89.56 173 ASP A O 1
ATOM 1461 N N . ARG A 1 174 ? 5.586 18.805 -3.293 1.00 89.81 174 ARG A N 1
ATOM 1462 C CA . ARG A 1 174 ? 6.390 18.964 -4.521 1.00 89.81 174 ARG A CA 1
ATOM 1463 C C . ARG A 1 174 ? 7.885 19.112 -4.250 1.00 89.81 174 ARG A C 1
ATOM 1465 O O . ARG A 1 174 ? 8.671 18.467 -4.931 1.00 89.81 174 ARG A O 1
ATOM 1472 N N . LYS A 1 175 ? 8.276 19.898 -3.240 1.00 92.19 175 LYS A N 1
ATOM 1473 C CA . LYS A 1 175 ? 9.693 20.122 -2.895 1.00 92.19 175 LYS A CA 1
ATOM 1474 C C . LYS A 1 175 ? 10.402 18.829 -2.488 1.00 92.19 175 LYS A C 1
ATOM 1476 O O . LYS A 1 175 ? 11.508 18.559 -2.945 1.00 92.19 175 LYS A O 1
ATOM 1481 N N . GLN A 1 176 ? 9.760 18.017 -1.648 1.00 91.44 176 GLN A N 1
ATOM 1482 C CA . GLN A 1 176 ? 10.329 16.754 -1.179 1.00 91.44 176 GLN A CA 1
ATOM 1483 C C . GLN A 1 176 ? 10.416 15.740 -2.320 1.00 91.44 176 GLN A C 1
ATOM 1485 O O . GLN A 1 176 ? 11.424 15.050 -2.475 1.00 91.44 176 GLN A O 1
ATOM 1490 N N . ARG A 1 177 ? 9.372 15.682 -3.152 1.00 93.12 177 ARG A N 1
ATOM 1491 C CA . ARG A 1 177 ? 9.339 14.809 -4.320 1.00 93.12 177 ARG A CA 1
ATOM 1492 C C . ARG A 1 177 ? 10.401 15.193 -5.347 1.00 93.12 177 ARG A C 1
ATOM 1494 O O . ARG A 1 177 ? 11.112 14.319 -5.830 1.00 93.12 177 ARG A O 1
ATOM 1501 N N . GLU A 1 178 ? 10.555 16.479 -5.641 1.00 94.06 178 GLU A N 1
ATOM 1502 C CA . GLU A 1 178 ? 11.580 16.985 -6.553 1.00 94.06 178 GLU A CA 1
ATOM 1503 C C . GLU A 1 178 ? 12.986 16.655 -6.038 1.00 94.06 178 GLU A C 1
ATOM 1505 O O . GLU A 1 178 ? 13.765 16.029 -6.759 1.00 94.06 178 GLU A O 1
ATOM 1510 N N . ALA A 1 179 ? 13.272 16.932 -4.762 1.00 94.75 179 ALA A N 1
ATOM 1511 C CA . ALA A 1 179 ? 14.543 16.576 -4.134 1.00 94.75 179 ALA A CA 1
ATOM 1512 C C . ALA A 1 179 ? 14.839 15.067 -4.217 1.00 94.75 179 ALA A C 1
ATOM 1514 O O . ALA A 1 179 ? 15.940 14.668 -4.602 1.00 94.75 179 ALA A O 1
ATOM 1515 N N . LYS A 1 180 ? 13.846 14.212 -3.927 1.00 94.62 180 LYS A N 1
ATOM 1516 C CA . LYS A 1 180 ? 13.990 12.752 -4.032 1.00 94.62 180 LYS A CA 1
ATOM 1517 C C . LYS A 1 180 ? 14.181 12.305 -5.488 1.00 94.62 180 LYS A C 1
ATOM 1519 O O . LYS A 1 180 ? 14.991 11.417 -5.733 1.00 94.62 180 LYS A O 1
ATOM 1524 N N . SER A 1 181 ? 13.514 12.941 -6.455 1.00 94.12 181 SER A N 1
ATOM 1525 C CA . SER A 1 181 ? 13.680 12.632 -7.885 1.00 94.12 181 SER A CA 1
ATOM 1526 C C . SER A 1 181 ? 15.082 12.968 -8.396 1.00 94.12 181 SER A C 1
ATOM 1528 O O . SER A 1 181 ? 15.693 12.160 -9.094 1.00 94.12 181 SER A O 1
ATOM 1530 N N . ILE A 1 182 ? 15.630 14.118 -7.985 1.00 95.31 182 ILE A N 1
ATOM 1531 C CA . ILE A 1 182 ? 16.991 14.544 -8.322 1.00 95.31 182 ILE A CA 1
ATOM 1532 C C . ILE A 1 182 ? 17.997 13.567 -7.712 1.00 95.31 182 ILE A C 1
ATOM 1534 O O . ILE A 1 182 ? 18.924 13.129 -8.391 1.00 95.31 182 ILE A O 1
ATOM 1538 N N . TYR A 1 183 ? 17.789 13.176 -6.452 1.00 95.88 183 TYR A N 1
ATOM 1539 C CA . TYR A 1 183 ? 18.622 12.182 -5.783 1.00 95.88 183 TYR A CA 1
ATOM 1540 C C . TYR A 1 183 ? 18.613 10.829 -6.516 1.00 95.88 183 TYR A C 1
ATOM 1542 O O . TYR A 1 183 ? 19.684 10.304 -6.818 1.00 95.88 183 TYR A O 1
ATOM 1550 N N . ILE A 1 184 ? 17.435 10.298 -6.871 1.00 95.12 184 ILE A N 1
ATOM 1551 C CA . ILE A 1 184 ? 17.306 9.027 -7.608 1.00 95.12 184 ILE A CA 1
ATOM 1552 C C . ILE A 1 184 ? 17.998 9.123 -8.969 1.00 95.12 184 ILE A C 1
ATOM 1554 O O . ILE A 1 184 ? 18.800 8.256 -9.317 1.00 95.12 184 ILE A O 1
ATOM 1558 N N . LYS A 1 185 ? 17.751 10.204 -9.717 1.00 94.25 185 LYS A N 1
ATOM 1559 C CA . LYS A 1 185 ? 18.393 10.445 -11.012 1.00 94.25 185 LYS A CA 1
ATOM 1560 C C . LYS A 1 185 ? 19.915 10.420 -10.884 1.00 94.25 185 LYS A C 1
ATOM 1562 O O . LYS A 1 185 ? 20.577 9.694 -11.615 1.00 94.25 185 LYS A O 1
ATOM 1567 N N . ASN A 1 186 ? 20.473 11.178 -9.946 1.00 94.31 186 ASN A N 1
ATOM 1568 C CA . ASN A 1 186 ? 21.923 11.294 -9.808 1.00 94.31 186 ASN A CA 1
ATOM 1569 C C . ASN A 1 186 ? 22.565 9.983 -9.337 1.00 94.31 186 ASN A C 1
ATOM 1571 O O . ASN A 1 186 ? 23.650 9.621 -9.797 1.00 94.31 186 ASN A O 1
ATOM 1575 N N . LYS A 1 187 ? 21.894 9.256 -8.438 1.00 94.25 187 LYS A N 1
ATOM 1576 C CA . LYS A 1 187 ? 22.424 8.027 -7.846 1.00 94.25 187 LYS A CA 1
ATOM 1577 C C . LYS A 1 187 ? 22.338 6.820 -8.781 1.00 94.25 187 LYS A C 1
ATOM 1579 O O . LYS A 1 187 ? 23.281 6.033 -8.808 1.00 94.25 187 LYS A O 1
ATOM 1584 N N . TYR A 1 188 ? 21.260 6.695 -9.556 1.00 93.56 188 TYR A N 1
ATOM 1585 C CA . TYR A 1 188 ? 20.982 5.489 -10.343 1.00 93.56 188 TYR A CA 1
ATOM 1586 C C . TYR A 1 188 ? 21.065 5.715 -11.861 1.00 93.56 188 TYR A C 1
ATOM 1588 O O . TYR A 1 188 ? 21.652 4.902 -12.571 1.00 93.56 188 TYR A O 1
ATOM 1596 N N . LEU A 1 189 ? 20.567 6.841 -12.381 1.00 91.00 189 LEU A N 1
ATOM 1597 C CA . LEU A 1 189 ? 20.542 7.128 -13.824 1.00 91.00 189 LEU A CA 1
ATOM 1598 C C . LEU A 1 189 ? 21.865 7.742 -14.306 1.00 91.00 189 LEU A C 1
ATOM 1600 O O . LEU A 1 189 ? 21.916 8.860 -14.818 1.00 91.00 189 LEU A O 1
ATOM 1604 N N . ASN A 1 190 ? 22.961 7.012 -14.112 1.00 90.00 190 ASN A N 1
ATOM 1605 C CA . ASN A 1 190 ? 24.306 7.436 -14.486 1.00 90.00 190 ASN A CA 1
ATOM 1606 C C . ASN A 1 190 ? 25.073 6.324 -15.218 1.00 90.00 190 ASN A C 1
ATOM 1608 O O . ASN A 1 190 ? 24.681 5.159 -15.220 1.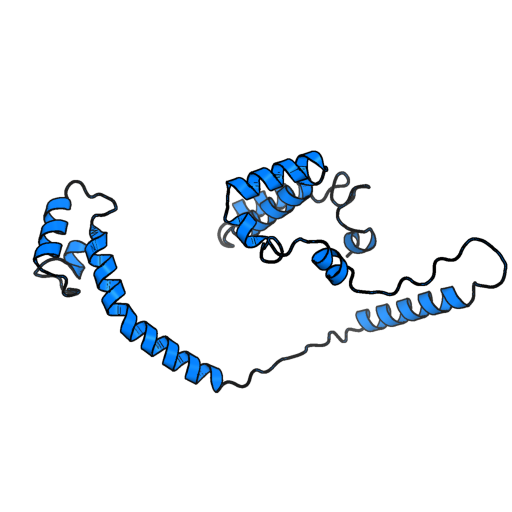00 90.00 190 ASN A O 1
ATOM 1612 N N . LYS A 1 191 ? 26.212 6.694 -15.812 1.00 88.75 191 LYS A N 1
ATOM 1613 C CA . LYS A 1 191 ? 27.102 5.788 -16.560 1.00 88.75 191 LYS A CA 1
ATOM 1614 C C . LYS A 1 191 ? 27.796 4.723 -15.703 1.00 88.75 191 LYS A C 1
ATOM 1616 O O . LYS A 1 191 ? 28.468 3.861 -16.251 1.00 88.75 191 LYS A O 1
ATOM 1621 N N . LYS A 1 192 ? 27.705 4.806 -14.372 1.00 86.94 192 LYS A N 1
ATOM 1622 C CA . LYS A 1 192 ? 28.308 3.817 -13.467 1.00 86.94 192 LYS A CA 1
ATOM 1623 C C . LYS A 1 192 ? 27.354 2.664 -13.169 1.00 86.94 192 LYS A C 1
ATOM 1625 O O . LYS A 1 192 ? 27.826 1.564 -12.918 1.00 86.94 192 LYS A O 1
ATOM 1630 N N . TYR A 1 193 ? 26.047 2.923 -13.194 1.00 89.19 193 TYR A N 1
ATOM 1631 C CA . TYR A 1 193 ? 25.016 1.944 -12.871 1.00 89.19 193 TYR A CA 1
ATOM 1632 C C . TYR A 1 193 ? 24.088 1.697 -14.068 1.00 89.19 193 TYR A C 1
ATOM 1634 O O . TYR A 1 193 ? 24.382 0.821 -14.875 1.00 89.19 193 TYR A O 1
ATOM 1642 N N . PHE A 1 194 ? 23.024 2.488 -14.250 1.00 87.75 194 PHE A N 1
ATOM 1643 C CA . PHE A 1 194 ? 22.004 2.203 -15.269 1.00 87.75 194 PHE A CA 1
ATOM 1644 C C . PHE A 1 194 ? 22.512 2.281 -16.718 1.00 87.75 194 PHE A C 1
ATOM 1646 O O . PHE A 1 194 ? 22.081 1.499 -17.555 1.00 87.75 194 PHE A O 1
ATOM 1653 N N . PHE A 1 195 ? 23.454 3.178 -17.017 1.00 88.12 195 PHE A N 1
ATOM 1654 C CA . PHE A 1 195 ? 24.081 3.296 -18.345 1.00 88.12 195 PHE A CA 1
ATOM 1655 C C . PHE A 1 195 ? 25.512 2.738 -18.360 1.00 88.12 195 PHE A C 1
ATOM 1657 O O . PHE A 1 195 ? 26.347 3.165 -19.158 1.00 88.12 195 PHE A O 1
ATOM 1664 N N . GLY A 1 196 ? 25.838 1.879 -17.393 1.00 84.94 196 GLY A N 1
ATOM 1665 C CA . GLY A 1 196 ? 27.156 1.273 -17.249 1.00 84.94 196 GLY A CA 1
ATOM 1666 C C . GLY A 1 196 ? 27.261 -0.109 -17.897 1.00 84.94 196 GLY A C 1
ATOM 1667 O O . GLY A 1 196 ? 26.257 -0.684 -18.315 1.00 84.94 196 GLY A O 1
ATOM 1668 N N . PRO A 1 197 ? 28.477 -0.680 -17.938 1.00 81.94 197 PRO A N 1
ATOM 1669 C CA . PRO A 1 197 ? 28.707 -2.028 -18.464 1.00 81.94 197 PRO A CA 1
ATOM 1670 C C . PRO A 1 197 ? 28.013 -3.121 -17.635 1.00 81.94 197 PRO A C 1
ATOM 1672 O O . PRO A 1 197 ? 27.630 -4.147 -18.182 1.00 81.94 197 PRO A O 1
ATOM 1675 N N . ASN A 1 198 ? 27.803 -2.877 -16.337 1.00 81.50 198 ASN A N 1
ATOM 1676 C CA . ASN A 1 198 ? 27.108 -3.782 -15.414 1.00 81.50 198 ASN A CA 1
ATOM 1677 C C . ASN A 1 198 ? 25.649 -3.358 -15.199 1.00 81.50 198 ASN A C 1
ATOM 1679 O O . ASN A 1 198 ? 25.121 -3.476 -14.094 1.00 81.50 198 ASN A O 1
ATOM 1683 N N . SER A 1 199 ? 25.024 -2.771 -16.219 1.00 83.94 199 SER A N 1
ATOM 1684 C CA . SER A 1 199 ? 23.651 -2.303 -16.091 1.00 83.94 199 SER A CA 1
ATOM 1685 C C . SER A 1 199 ? 22.685 -3.471 -15.877 1.00 83.94 199 SER A C 1
ATOM 1687 O O . SER A 1 199 ? 22.805 -4.495 -16.556 1.00 83.94 199 SER A O 1
ATOM 1689 N N . PRO A 1 200 ? 21.680 -3.308 -14.999 1.00 84.44 200 PRO A N 1
ATOM 1690 C CA . PRO A 1 200 ? 20.589 -4.271 -14.878 1.00 84.44 200 PRO A CA 1
ATOM 1691 C C . PRO A 1 200 ? 19.668 -4.284 -16.113 1.00 84.44 200 PRO A C 1
ATOM 1693 O O . PRO A 1 200 ? 18.858 -5.197 -16.262 1.00 84.44 200 PRO A O 1
ATOM 1696 N N . ALA A 1 201 ? 19.763 -3.279 -16.991 1.00 84.69 201 ALA A N 1
ATOM 1697 C CA . ALA A 1 201 ? 18.984 -3.167 -18.218 1.00 84.69 201 ALA A CA 1
ATOM 1698 C C . ALA A 1 201 ? 19.855 -3.461 -19.447 1.00 84.69 201 ALA A C 1
ATOM 1700 O O . ALA A 1 201 ? 20.984 -2.978 -19.561 1.00 84.69 201 ALA A O 1
ATOM 1701 N N . SER A 1 202 ? 19.309 -4.218 -20.401 1.00 84.12 202 SER A N 1
ATOM 1702 C CA . SER A 1 202 ? 19.959 -4.426 -21.702 1.00 84.12 202 SER A CA 1
ATOM 1703 C C . SER A 1 202 ? 20.063 -3.117 -22.494 1.00 84.12 202 SER A C 1
ATOM 1705 O O . SER A 1 202 ? 19.285 -2.194 -22.272 1.00 84.12 202 SER A O 1
ATOM 1707 N N . VAL A 1 203 ? 20.995 -3.040 -23.450 1.00 82.12 203 VAL A N 1
ATOM 1708 C CA . VAL A 1 203 ? 21.230 -1.826 -24.264 1.00 82.12 203 VAL A CA 1
ATOM 1709 C C . VAL A 1 203 ? 19.938 -1.326 -24.920 1.00 82.12 203 VAL A C 1
ATOM 1711 O O . VAL A 1 203 ? 19.622 -0.146 -24.844 1.00 82.12 203 VAL A O 1
ATOM 1714 N N . SER A 1 204 ? 19.118 -2.232 -25.458 1.00 81.00 204 SER A N 1
ATOM 1715 C CA . SER A 1 204 ? 17.826 -1.871 -26.052 1.00 81.00 204 SER A CA 1
ATOM 1716 C C . SER A 1 204 ? 16.809 -1.327 -25.045 1.00 81.00 204 SER A C 1
ATOM 1718 O O . SER A 1 204 ? 15.954 -0.538 -25.426 1.00 81.00 204 SER A O 1
ATOM 1720 N N . GLN A 1 205 ? 16.878 -1.742 -23.777 1.00 81.94 205 GLN A N 1
ATOM 1721 C CA . GLN A 1 205 ? 16.014 -1.236 -22.704 1.00 81.94 205 GLN A CA 1
ATOM 1722 C C . GLN A 1 205 ? 16.504 0.100 -22.133 1.00 81.94 205 GLN A C 1
ATOM 1724 O O . GLN A 1 205 ? 15.720 0.808 -21.512 1.00 81.94 205 GLN A O 1
ATOM 1729 N N . GLN A 1 206 ? 17.786 0.437 -22.305 1.00 81.50 206 GLN A N 1
ATOM 1730 C CA . GLN A 1 206 ? 18.339 1.725 -21.877 1.00 81.50 206 GLN A CA 1
ATOM 1731 C C . GLN A 1 206 ? 17.953 2.869 -22.825 1.00 81.50 206 GLN A C 1
ATOM 1733 O O . GLN A 1 206 ? 17.843 4.008 -22.376 1.00 81.50 206 GLN A O 1
ATOM 1738 N N . ASP A 1 207 ? 17.742 2.559 -24.107 1.00 76.12 207 ASP A N 1
ATOM 1739 C CA . ASP A 1 207 ? 17.428 3.523 -25.172 1.00 76.12 207 ASP A CA 1
ATOM 1740 C C . ASP A 1 207 ? 15.915 3.788 -25.355 1.00 76.12 207 ASP A C 1
ATOM 1742 O O . ASP A 1 207 ? 15.520 4.495 -26.287 1.00 76.12 207 ASP A O 1
ATOM 1746 N N . GLN A 1 208 ? 15.067 3.205 -24.500 1.00 65.75 208 GLN A N 1
ATOM 1747 C CA . GLN A 1 208 ? 13.601 3.253 -24.581 1.00 65.75 208 GLN A CA 1
ATOM 1748 C C . GLN A 1 208 ? 12.998 4.314 -23.650 1.00 65.75 208 GLN A C 1
ATOM 1750 O O . GLN A 1 208 ? 12.042 4.992 -24.094 1.00 65.75 208 GLN A O 1
#

Radius of gyration: 30.07 Å; chains: 1; bounding box: 57×48×84 Å

Secondary structure (DSSP, 8-state):
-HIIIIISTT-TT-----HHHHHHHHHTSSSPPGGGGHHHHHHHHHHHHHHHHHHHHHHHHHHTTS-----------HHHHHHHHHHHHHHHHHHHS--S--S----------HHHHHHTTS-GGGTT--HHHHHH-HHHHHHHHHHHHHTT-HHHHHHHHHHHHHHHS-TT-HHHHHHHHHHHHHHHSSTTTTTSTT-SS-HHHH--